Protein 6MJ8 (pdb70)

Organism: Candida glabrata (strain ATCC 2001 / BCRC 20586 / JCM 3761 / NBRC 0622 / NRRL Y-65 / CBS 138) (NCBI:txid284593)

Structure (mmCIF, N/CA/C/O backbone):
data_6MJ8
#
_entry.id   6MJ8
#
_cell.length_a   50.124
_cell.length_b   58.639
_cell.length_c   109.831
_cell.angle_alpha   90.00
_cell.angle_beta   90.00
_cell.angle_gamma   90.00
#
_symmetry.space_group_name_H-M   'P 21 21 21'
#
loop_
_entity.id
_entity.type
_entity.pdbx_description
1 polymer 'Monopolin complex subunit CSM1'
2 polymer Mam1
#
loop_
_atom_site.group_PDB
_atom_site.id
_atom_site.type_symbol
_atom_site.label_atom_id
_atom_site.label_alt_id
_atom_site.label_comp_id
_atom_site.label_asym_id
_atom_site.label_entity_id
_atom_site.label_seq_id
_atom_site.pdbx_PDB_ins_code
_atom_site.Cartn_x
_atom_site.Cartn_y
_atom_site.Cartn_z
_atom_site.occupancy
_atom_site.B_iso_or_equiv
_atom_site.auth_seq_id
_atom_site.auth_comp_id
_atom_site.auth_asym_id
_atom_site.auth_atom_id
_atom_site.pdbx_PDB_model_num
ATOM 1 N N . THR A 1 2 ? 7.559 21.152 1.476 1.00 56.93 70 THR A N 1
ATOM 2 C CA . THR A 1 2 ? 6.369 20.384 1.841 1.00 57.76 70 THR A CA 1
ATOM 3 C C . THR A 1 2 ? 6.751 18.955 2.188 1.00 56.48 70 THR A C 1
ATOM 4 O O . THR A 1 2 ? 6.368 18.413 3.231 1.00 56.33 70 THR A O 1
ATOM 8 N N . ILE A 1 3 ? 7.518 18.359 1.277 1.00 56.31 71 ILE A N 1
ATOM 9 C CA . ILE A 1 3 ? 8.029 17.008 1.466 1.00 54.67 71 ILE A CA 1
ATOM 10 C C . ILE A 1 3 ? 8.962 16.956 2.658 1.00 54.14 71 ILE A C 1
ATOM 11 O O . ILE A 1 3 ? 8.977 15.982 3.421 1.00 52.32 71 ILE A O 1
ATOM 16 N N . GLU A 1 4 ? 9.779 17.992 2.814 1.00 56.13 72 GLU A N 1
ATOM 17 C CA . GLU A 1 4 ? 10.731 18.041 3.909 1.00 57.55 72 GLU A CA 1
ATOM 18 C C . GLU A 1 4 ? 10.027 18.180 5.251 1.00 56.71 72 GLU A C 1
ATOM 19 O O . GLU A 1 4 ? 10.457 17.571 6.235 1.00 57.70 72 GLU A O 1
ATOM 25 N N . ILE A 1 5 ? 8.930 18.940 5.306 1.00 55.45 73 ILE A N 1
ATOM 26 C CA . ILE A 1 5 ? 8.217 19.121 6.568 1.00 51.76 73 ILE A CA 1
ATOM 27 C C . ILE A 1 5 ? 7.648 17.795 7.053 1.00 48.23 73 ILE A C 1
ATOM 28 O O . ILE A 1 5 ? 7.594 17.528 8.262 1.00 47.45 73 ILE A O 1
ATOM 33 N N . ILE A 1 6 ? 7.202 16.948 6.121 1.00 46.90 74 ILE A N 1
ATOM 34 C CA . ILE A 1 6 ? 6.752 15.607 6.485 1.00 46.59 74 ILE A CA 1
ATOM 35 C C . ILE A 1 6 ? 7.888 14.827 7.135 1.00 48.92 74 ILE A C 1
ATOM 36 O O . ILE A 1 6 ? 7.745 14.279 8.236 1.00 49.54 74 ILE A O 1
ATOM 41 N N . LYS A 1 7 ? 9.036 14.766 6.455 1.00 49.57 75 LYS A N 1
ATOM 42 C CA . LYS A 1 7 ? 10.189 14.059 7.000 1.00 50.02 75 LYS A CA 1
ATOM 43 C C . LYS A 1 7 ? 10.633 14.667 8.326 1.00 49.34 75 LYS A C 1
ATOM 44 O O . LYS A 1 7 ? 11.023 13.942 9.249 1.00 46.91 75 LYS A O 1
ATOM 50 N N . ASP A 1 8 ? 10.572 15.997 8.440 1.00 51.62 76 ASP A N 1
ATOM 51 C CA . ASP A 1 8 ? 11.009 16.664 9.664 1.00 53.38 76 ASP A CA 1
ATOM 52 C C . ASP A 1 8 ? 10.076 16.343 10.826 1.00 53.21 76 ASP A C 1
ATOM 53 O O . ASP A 1 8 ? 10.530 16.108 11.953 1.00 54.32 76 ASP A O 1
ATOM 58 N N . LEU A 1 9 ? 8.764 16.334 10.573 1.00 51.61 77 LEU A N 1
ATOM 59 C CA . LEU A 1 9 ? 7.811 15.990 11.623 1.00 49.19 77 LEU A CA 1
ATOM 60 C C . LEU A 1 9 ? 8.056 14.580 12.143 1.00 48.58 77 LEU A C 1
ATOM 61 O O . LEU A 1 9 ? 8.161 14.357 13.354 1.00 49.66 77 LEU A O 1
ATOM 66 N N . PHE A 1 10 ? 8.156 13.613 11.231 1.00 47.52 78 PHE A N 1
ATOM 67 C CA . PHE A 1 10 ? 8.320 12.225 11.636 1.00 47.49 78 PHE A CA 1
ATOM 68 C C . PHE A 1 10 ? 9.679 11.947 12.246 1.00 50.72 78 PHE A C 1
ATOM 69 O O . PHE A 1 10 ? 9.842 10.923 12.917 1.00 50.31 78 PHE A O 1
ATOM 77 N N . GLU A 1 11 ? 10.655 12.829 12.034 1.00 55.21 79 GLU A N 1
ATOM 78 C CA . GLU A 1 1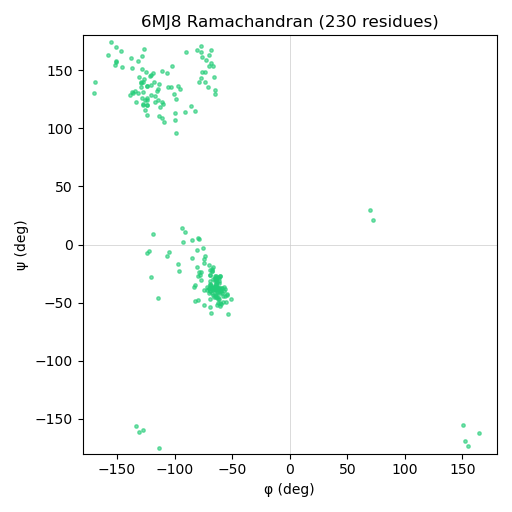1 ? 11.929 12.674 12.724 1.00 58.08 79 GLU A CA 1
ATOM 79 C C . GLU A 1 11 ? 11.749 12.855 14.224 1.00 55.76 79 GLU A C 1
ATOM 80 O O . GLU A 1 11 ? 12.253 12.060 15.026 1.00 54.77 79 GLU A O 1
ATOM 86 N N . HIS A 1 12 ? 11.007 13.888 14.619 1.00 53.95 80 HIS A N 1
ATOM 87 C CA . HIS A 1 12 ? 10.810 14.179 16.031 1.00 52.52 80 HIS A CA 1
ATOM 88 C C . HIS A 1 12 ? 9.705 13.327 16.632 1.00 51.58 80 HIS A C 1
ATOM 89 O O . HIS A 1 12 ? 9.791 12.921 17.796 1.00 54.33 80 HIS A O 1
ATOM 96 N N . LEU A 1 13 ? 8.672 13.037 15.846 1.00 49.87 81 LEU A N 1
ATOM 97 C CA . LEU A 1 13 ? 7.536 12.287 16.357 1.00 50.43 81 LEU A CA 1
ATOM 98 C C . LEU A 1 13 ? 7.915 10.840 16.651 1.00 54.35 81 LEU A C 1
ATOM 99 O O . LEU A 1 13 ? 7.601 10.314 17.726 1.00 56.83 81 LEU A O 1
ATOM 104 N N . CYS A 1 14 ? 8.607 10.187 15.724 1.00 55.99 82 CYS A N 1
ATOM 105 C CA . CYS A 1 14 ? 8.843 8.754 15.818 1.00 59.32 82 CYS A CA 1
ATOM 106 C C . CYS A 1 14 ? 10.317 8.378 15.821 1.00 54.85 82 CYS A C 1
ATOM 107 O O . CYS A 1 14 ? 10.634 7.199 16.012 1.00 54.01 82 CYS A O 1
ATOM 110 N N . GLY A 1 15 ? 11.224 9.332 15.623 1.00 52.36 83 GLY A N 1
ATOM 111 C CA . GLY A 1 15 ? 12.630 8.985 15.561 1.00 50.70 83 GLY A CA 1
ATOM 112 C C . GLY A 1 15 ? 13.007 8.202 14.326 1.00 48.18 83 GLY A C 1
ATOM 113 O O . GLY A 1 15 ? 13.935 7.390 14.370 1.00 47.08 83 GLY A O 1
ATOM 114 N N . VAL A 1 16 ? 12.303 8.424 13.220 1.00 45.72 84 VAL A N 1
ATOM 115 C CA . VAL A 1 16 ? 12.568 7.757 11.952 1.00 40.68 84 VAL A CA 1
ATOM 116 C C . VAL A 1 16 ? 12.703 8.826 10.879 1.00 41.20 84 VAL A C 1
ATOM 117 O O . VAL A 1 16 ? 11.774 9.612 10.658 1.00 40.44 84 VAL A O 1
ATOM 121 N N . ARG A 1 17 ? 13.860 8.864 10.224 1.00 43.25 85 ARG A N 1
ATOM 122 C CA . ARG A 1 17 ? 14.136 9.812 9.153 1.00 44.60 85 ARG A CA 1
ATOM 123 C C . ARG A 1 17 ? 14.365 9.036 7.868 1.00 47.19 85 ARG A C 1
ATOM 124 O O . ARG A 1 17 ? 15.250 8.176 7.807 1.00 46.57 85 ARG A O 1
ATOM 132 N N . VAL A 1 18 ? 13.576 9.335 6.846 1.00 48.33 86 VAL A N 1
ATOM 133 C CA . VAL A 1 18 ? 13.731 8.715 5.537 1.00 48.27 86 VAL A CA 1
ATOM 134 C C . VAL A 1 18 ? 14.496 9.694 4.659 1.00 47.63 86 VAL A C 1
ATOM 135 O O . VAL A 1 18 ? 13.950 10.718 4.233 1.00 46.56 86 VAL A O 1
ATOM 139 N N . HIS A 1 19 ? 15.768 9.380 4.396 1.00 48.55 87 HIS A N 1
ATOM 140 C CA . HIS A 1 19 ? 16.598 10.256 3.577 1.00 47.73 87 HIS A CA 1
ATOM 141 C C . HIS A 1 19 ? 16.130 10.255 2.133 1.00 49.66 87 HIS A C 1
ATOM 142 O O . HIS A 1 19 ? 15.883 11.314 1.548 1.00 50.15 87 HIS A O 1
ATOM 149 N N . ARG A 1 20 ? 16.016 9.071 1.539 1.00 52.51 88 ARG A N 1
ATOM 150 C CA . ARG A 1 20 ? 15.646 8.942 0.140 1.00 56.56 88 ARG A CA 1
ATOM 151 C C . ARG A 1 20 ? 14.658 7.795 -0.013 1.00 55.88 88 ARG A C 1
ATOM 152 O O . ARG A 1 20 ? 14.541 6.921 0.853 1.00 54.50 88 ARG A O 1
ATOM 160 N N . THR A 1 21 ? 13.934 7.819 -1.127 1.00 56.50 89 THR A N 1
ATOM 161 C CA . THR A 1 21 ? 13.173 6.672 -1.593 1.00 55.91 89 THR A CA 1
ATOM 162 C C . THR A 1 21 ? 13.505 6.452 -3.057 1.00 55.27 89 THR A C 1
ATOM 163 O O . THR A 1 21 ? 13.722 7.412 -3.803 1.00 56.43 89 THR A O 1
ATOM 167 N N . TYR A 1 22 ? 13.563 5.187 -3.462 1.00 53.59 90 TYR A N 1
ATOM 168 C CA . TYR A 1 22 ? 13.855 4.863 -4.847 1.00 52.37 90 TYR A CA 1
ATOM 169 C C . TYR A 1 22 ? 13.196 3.537 -5.190 1.00 53.00 90 TYR A C 1
ATOM 170 O O . TYR A 1 22 ? 12.957 2.690 -4.325 1.00 53.76 90 TYR A O 1
ATOM 179 N N . GLU A 1 23 ? 12.911 3.368 -6.473 1.00 53.17 91 GLU A N 1
ATOM 180 C CA . GLU A 1 23 ? 12.187 2.211 -6.972 1.00 53.62 91 GLU A CA 1
ATOM 181 C C . GLU A 1 23 ? 13.027 1.530 -8.042 1.00 53.57 91 GLU A C 1
ATOM 182 O O . GLU A 1 23 ? 13.465 2.182 -8.995 1.00 54.56 91 GLU A O 1
ATOM 188 N N . ASP A 1 24 ? 13.264 0.232 -7.883 1.00 52.84 92 ASP A N 1
ATOM 189 C CA . ASP A 1 24 ? 14.064 -0.513 -8.849 1.00 54.06 92 ASP A CA 1
ATOM 190 C C . ASP A 1 24 ? 13.326 -1.794 -9.240 1.00 56.00 92 ASP A C 1
ATOM 191 O O . ASP A 1 24 ? 12.111 -1.941 -9.045 1.00 55.76 92 ASP A O 1
ATOM 196 N N . ASP A 1 25 ? 14.072 -2.752 -9.800 1.00 57.96 93 ASP A N 1
ATOM 197 C CA . ASP A 1 25 ? 13.456 -4.001 -10.238 1.00 62.03 93 ASP A CA 1
ATOM 198 C C . ASP A 1 25 ? 12.992 -4.837 -9.051 1.00 63.22 93 ASP A C 1
ATOM 199 O O . ASP A 1 25 ? 11.913 -5.441 -9.092 1.00 64.37 93 ASP A O 1
ATOM 204 N N . THR A 1 26 ? 13.787 -4.873 -7.980 1.00 63.44 94 THR A N 1
ATOM 205 C CA . THR A 1 26 ? 13.404 -5.632 -6.794 1.00 61.98 94 THR A CA 1
ATOM 206 C C . THR A 1 26 ? 12.131 -5.079 -6.163 1.00 61.60 94 THR A C 1
ATOM 207 O O . THR A 1 26 ? 11.342 -5.839 -5.587 1.00 61.99 94 THR A O 1
ATOM 211 N N . GLY A 1 27 ? 11.917 -3.780 -6.255 1.00 59.42 95 GLY A N 1
ATOM 212 C CA . GLY A 1 27 ? 10.748 -3.156 -5.667 1.00 56.30 95 GLY A CA 1
ATOM 213 C C . GLY A 1 27 ? 11.046 -1.718 -5.272 1.00 52.31 95 GLY A C 1
ATOM 214 O O . GLY A 1 27 ? 11.927 -1.076 -5.840 1.00 51.93 95 GLY A O 1
ATOM 215 N N . LEU A 1 28 ? 10.283 -1.234 -4.299 1.00 50.00 96 LEU A N 1
ATOM 216 C CA . LEU A 1 28 ? 10.376 0.144 -3.840 1.00 49.12 96 LEU A CA 1
ATOM 217 C C . LEU A 1 28 ? 11.132 0.193 -2.522 1.00 50.18 96 LEU A C 1
ATOM 218 O O . LEU A 1 28 ? 10.852 -0.597 -1.615 1.00 51.61 96 LEU A O 1
ATOM 223 N N . TRP A 1 29 ? 12.059 1.144 -2.404 1.00 48.68 97 TRP A N 1
ATOM 224 C CA . TRP A 1 29 ? 13.022 1.141 -1.316 1.00 46.04 97 TRP A CA 1
ATOM 225 C C . TRP A 1 29 ? 13.059 2.481 -0.599 1.00 44.36 97 TRP A C 1
ATOM 226 O O . TRP A 1 29 ? 12.814 3.535 -1.192 1.00 43.23 97 TRP A O 1
ATOM 237 N N . PHE A 1 30 ? 13.396 2.418 0.686 1.00 45.32 98 PHE A N 1
ATOM 238 C CA . PHE A 1 30 ? 13.596 3.588 1.525 1.00 47.83 98 PHE A CA 1
ATOM 239 C C . PHE A 1 30 ? 14.953 3.489 2.203 1.00 51.50 98 PHE A C 1
ATOM 240 O O . PHE A 1 30 ? 15.357 2.408 2.643 1.00 53.72 98 PHE A O 1
ATOM 248 N N . ASP A 1 31 ? 15.652 4.617 2.287 1.00 52.08 99 ASP A N 1
ATOM 249 C CA . ASP A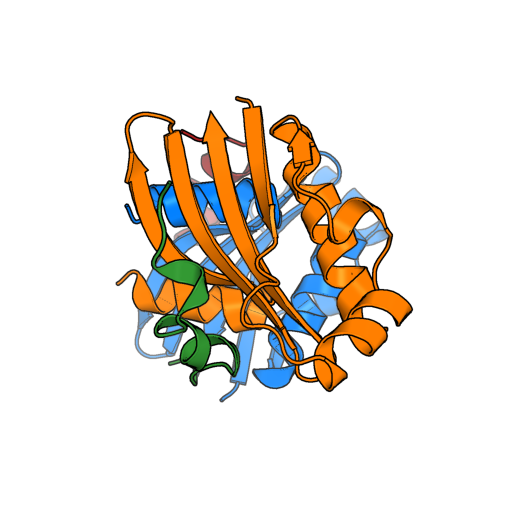 1 31 ? 16.886 4.718 3.056 1.00 53.31 99 ASP A CA 1
ATOM 250 C C . ASP A 1 31 ? 16.559 5.372 4.392 1.00 54.10 99 ASP A C 1
ATOM 251 O O . ASP A 1 31 ? 16.184 6.549 4.436 1.00 55.28 99 ASP A O 1
ATOM 256 N N . THR A 1 32 ? 16.696 4.611 5.474 1.00 54.49 100 THR A N 1
ATOM 257 C CA . THR A 1 32 ? 16.235 5.041 6.783 1.00 55.99 100 THR A CA 1
ATOM 258 C C . THR A 1 32 ? 17.355 4.942 7.809 1.00 58.48 100 THR A C 1
ATOM 259 O O . THR A 1 32 ? 18.177 4.020 7.767 1.00 59.40 100 THR A O 1
ATOM 263 N N . SER A 1 33 ? 17.384 5.918 8.716 1.00 58.94 101 SER A N 1
ATOM 264 C CA . SER A 1 33 ? 18.137 5.856 9.960 1.00 58.23 101 SER A CA 1
ATOM 265 C C . SER A 1 33 ? 17.169 6.086 11.109 1.00 57.05 101 SER A C 1
ATOM 266 O O . SER A 1 33 ? 16.323 6.984 11.039 1.00 54.49 101 SER A O 1
ATOM 269 N N . GLN A 1 34 ? 17.289 5.291 12.169 1.00 57.17 102 GLN A N 1
ATOM 270 C CA . GLN A 1 34 ? 16.378 5.408 13.298 1.00 56.29 102 GLN A CA 1
ATOM 271 C C . GLN A 1 34 ? 17.158 5.373 14.600 1.00 55.48 102 GLN A C 1
ATOM 272 O O . GLN A 1 34 ? 18.009 4.498 14.789 1.00 55.63 102 GLN A O 1
ATOM 278 N N . GLY A 1 35 ? 16.867 6.313 15.490 1.00 54.07 103 GLY A N 1
ATOM 279 C CA . GLY A 1 35 ? 17.442 6.278 16.817 1.00 53.63 103 GLY A CA 1
ATOM 280 C C . GLY A 1 35 ? 17.503 7.651 17.458 1.00 54.38 103 GLY A C 1
ATOM 281 O O . GLY A 1 35 ? 16.977 8.635 16.936 1.00 52.56 103 GLY A O 1
ATOM 282 N N . SER A 1 36 ? 18.145 7.676 18.620 1.00 57.38 104 SER A N 1
ATOM 283 C CA . SER A 1 36 ? 18.358 8.890 19.399 1.00 59.86 104 SER A CA 1
ATOM 284 C C . SER A 1 36 ? 19.821 8.881 19.824 1.00 62.55 104 SER A C 1
ATOM 285 O O . SER A 1 36 ? 20.666 8.244 19.186 1.00 62.67 104 SER A O 1
ATOM 288 N N . LYS A 1 37 ? 20.140 9.583 20.914 1.00 65.16 105 LYS A N 1
ATOM 289 C CA . LYS A 1 37 ? 21.505 9.543 21.430 1.00 67.37 105 LYS A CA 1
ATOM 290 C C . LYS A 1 37 ? 21.922 8.124 21.795 1.00 67.62 105 LYS A C 1
ATOM 291 O O . LYS A 1 37 ? 23.078 7.743 21.581 1.00 69.51 105 LYS A O 1
ATOM 297 N N . ASN A 1 38 ? 20.994 7.331 22.341 1.00 66.38 106 ASN A N 1
ATOM 298 C CA . ASN A 1 38 ? 21.346 6.024 22.894 1.00 66.55 106 ASN A CA 1
ATOM 299 C C . ASN A 1 38 ? 21.812 5.058 21.816 1.00 63.91 106 ASN A C 1
ATOM 300 O O . ASN A 1 38 ? 22.725 4.255 22.044 1.00 64.68 106 ASN A O 1
ATOM 305 N N . GLY A 1 39 ? 21.181 5.100 20.653 1.00 61.30 107 GLY A N 1
ATOM 306 C CA . GLY A 1 39 ? 21.495 4.164 19.598 1.00 58.34 107 GLY A CA 1
ATOM 307 C C . GLY A 1 39 ? 20.847 4.590 18.305 1.00 54.42 107 GLY A C 1
ATOM 308 O O . GLY A 1 39 ? 19.714 5.073 18.306 1.00 54.02 107 GLY A O 1
ATOM 309 N N . ILE A 1 40 ? 21.573 4.439 17.205 1.00 51.97 108 ILE A N 1
ATOM 310 C CA . ILE A 1 40 ? 21.089 4.750 15.868 1.00 48.87 108 ILE A CA 1
ATOM 311 C C . ILE A 1 40 ? 21.191 3.477 15.039 1.00 51.15 108 ILE A C 1
ATOM 312 O O . ILE A 1 40 ? 22.116 2.682 15.230 1.00 52.25 108 ILE A O 1
ATOM 317 N N . MET A 1 41 ? 20.238 3.267 14.135 1.00 52.90 109 MET A N 1
ATOM 318 C CA . MET A 1 41 ? 20.262 2.099 13.263 1.00 55.13 109 MET A CA 1
ATOM 319 C C . MET A 1 41 ? 19.989 2.534 11.831 1.00 57.68 109 MET A C 1
ATOM 320 O O . MET A 1 41 ? 18.951 3.143 11.552 1.00 61.24 109 MET A O 1
ATOM 325 N N . ASP A 1 42 ? 20.920 2.219 10.930 1.00 56.00 110 ASP A N 1
ATOM 326 C CA . ASP A 1 42 ? 20.803 2.530 9.511 1.00 53.07 110 ASP A CA 1
ATOM 327 C C . ASP A 1 42 ? 20.328 1.288 8.772 1.00 50.99 110 ASP A C 1
ATOM 328 O O . ASP A 1 42 ? 20.962 0.229 8.869 1.00 51.62 110 ASP A O 1
ATOM 333 N N . TYR A 1 43 ? 19.235 1.416 8.017 1.00 48.06 111 TYR A N 1
ATOM 334 C CA . TYR A 1 43 ? 18.738 0.269 7.272 1.00 46.44 111 TYR A CA 1
ATOM 335 C C . TYR A 1 43 ? 18.007 0.714 6.010 1.00 44.59 111 TYR A C 1
ATOM 336 O O . TYR A 1 43 ? 17.753 1.901 5.789 1.00 44.45 111 TYR A O 1
ATOM 345 N N . LYS A 1 44 ? 17.699 -0.277 5.171 1.00 43.59 112 LYS A N 1
ATOM 346 C CA . LYS A 1 44 ? 16.913 -0.116 3.956 1.00 42.73 112 LYS A CA 1
ATOM 347 C C . LYS A 1 44 ? 15.609 -0.882 4.118 1.00 43.56 112 LYS A C 1
ATOM 348 O O . LYS A 1 44 ? 15.617 -2.033 4.568 1.00 44.80 112 LYS A O 1
ATOM 354 N N . LEU A 1 45 ? 14.497 -0.242 3.757 1.00 42.69 113 LEU A N 1
ATOM 355 C CA . LEU A 1 45 ? 13.171 -0.846 3.795 1.00 40.19 113 LEU A CA 1
ATOM 356 C C . LEU A 1 45 ? 12.707 -1.057 2.368 1.00 39.89 113 LEU A C 1
ATOM 357 O O . LEU A 1 45 ? 12.605 -0.089 1.604 1.00 38.90 113 LEU A O 1
ATOM 362 N N . GLY A 1 46 ? 12.419 -2.303 2.015 1.00 43.73 114 GLY A N 1
ATOM 36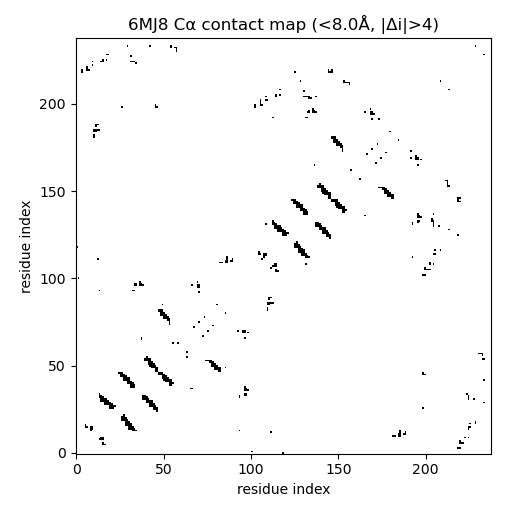3 C CA . GLY A 1 46 ? 12.013 -2.654 0.661 1.00 47.25 114 GLY A CA 1
ATOM 364 C C . GLY A 1 46 ? 10.736 -3.474 0.648 1.00 50.66 114 GLY A C 1
ATOM 365 O O . GLY A 1 46 ? 10.561 -4.381 1.465 1.00 50.89 114 GLY A O 1
ATOM 366 N N . PHE A 1 47 ? 9.853 -3.165 -0.298 1.00 53.79 115 PHE A N 1
ATOM 367 C CA . PHE A 1 47 ? 8.570 -3.843 -0.439 1.00 55.94 115 PHE A CA 1
ATOM 368 C C . PHE A 1 47 ? 8.484 -4.490 -1.814 1.00 56.85 115 PHE A C 1
ATOM 369 O O . PHE A 1 47 ? 8.852 -3.875 -2.820 1.00 56.55 115 PHE A O 1
ATOM 377 N N . VAL A 1 48 ? 7.977 -5.720 -1.854 1.00 58.04 116 VAL A N 1
ATOM 378 C CA . VAL A 1 48 ? 7.806 -6.447 -3.113 1.00 59.73 116 VAL A CA 1
ATOM 379 C C . VAL A 1 48 ? 6.319 -6.657 -3.387 1.00 61.35 116 VAL A C 1
ATOM 380 O O . VAL A 1 48 ? 5.895 -6.857 -4.531 1.00 63.27 116 VAL A O 1
ATOM 384 N N . THR A 1 60 ? 1.660 -8.577 0.176 1.00 73.55 128 THR A N 1
ATOM 385 C CA . THR A 1 60 ? 2.996 -8.022 -0.008 1.00 70.62 128 THR A CA 1
ATOM 386 C C . THR A 1 60 ? 3.943 -8.460 1.104 1.00 69.78 128 THR A C 1
ATOM 387 O O . THR A 1 60 ? 3.510 -8.969 2.136 1.00 68.90 128 THR A O 1
ATOM 391 N N . GLU A 1 61 ? 5.238 -8.238 0.890 1.00 68.89 129 GLU A N 1
ATOM 392 C CA . GLU A 1 61 ? 6.262 -8.587 1.862 1.00 68.52 129 GLU A CA 1
ATOM 393 C C . GLU A 1 61 ? 7.265 -7.446 1.942 1.00 63.87 129 GLU A C 1
ATOM 394 O O . GLU A 1 61 ? 7.459 -6.706 0.974 1.00 63.98 129 GLU A O 1
ATOM 400 N N . VAL A 1 62 ? 7.895 -7.303 3.107 1.00 58.52 130 VAL A N 1
ATOM 401 C CA . VAL A 1 62 ? 8.808 -6.201 3.383 1.00 53.56 130 VAL A CA 1
ATOM 402 C C . VAL A 1 62 ? 10.193 -6.766 3.657 1.00 53.52 130 VAL A C 1
ATOM 403 O O . VAL A 1 62 ? 10.331 -7.789 4.336 1.00 53.65 130 VAL A O 1
ATOM 407 N N . ILE A 1 63 ? 11.220 -6.094 3.137 1.00 53.82 131 ILE A N 1
ATOM 408 C CA . ILE A 1 63 ? 12.607 -6.523 3.293 1.00 55.19 131 ILE A CA 1
ATOM 409 C C . ILE A 1 63 ? 13.344 -5.501 4.147 1.00 53.23 131 ILE A C 1
ATOM 410 O O . ILE A 1 63 ? 13.185 -4.288 3.961 1.00 53.89 131 ILE A O 1
ATOM 415 N N . TYR A 1 64 ? 14.169 -5.995 5.069 1.00 50.35 132 TYR A N 1
ATOM 416 C CA . TYR A 1 64 ? 14.895 -5.167 6.025 1.00 46.19 132 TYR A CA 1
ATOM 417 C C . TYR A 1 64 ? 16.378 -5.471 5.887 1.00 47.15 132 TYR A C 1
ATOM 418 O O . TYR A 1 64 ? 16.821 -6.569 6.236 1.00 48.35 132 TYR A O 1
ATOM 427 N N . VAL A 1 65 ? 17.139 -4.509 5.382 1.00 46.67 133 VAL A N 1
ATOM 428 C CA . VAL A 1 65 ? 18.576 -4.661 5.166 1.00 47.76 133 VAL A CA 1
ATOM 429 C C . VAL A 1 65 ? 19.303 -3.732 6.132 1.00 46.61 133 VAL A C 1
ATOM 430 O O . VAL A 1 65 ? 19.109 -2.514 6.065 1.00 45.78 133 VAL A O 1
ATOM 434 N N . PRO A 1 66 ? 20.137 -4.253 7.045 1.00 47.56 134 PRO A N 1
ATOM 435 C CA . PRO A 1 66 ? 20.845 -3.379 7.990 1.00 47.04 134 PRO A CA 1
ATOM 436 C C . PRO A 1 66 ? 22.240 -3.012 7.511 1.00 47.94 134 PRO A C 1
ATOM 437 O O . PRO A 1 66 ? 23.013 -3.873 7.076 1.00 50.88 134 PRO A O 1
ATOM 441 N N . LEU A 1 67 ? 22.588 -1.739 7.609 1.00 45.77 135 LEU A N 1
ATOM 442 C CA . LEU A 1 67 ? 23.875 -1.252 7.124 1.00 46.36 135 LEU A CA 1
ATOM 443 C C . LEU A 1 67 ? 24.835 -1.134 8.298 1.00 47.41 135 LEU A C 1
ATOM 444 O O . LEU A 1 67 ? 24.855 -0.121 9.004 1.00 46.98 135 LEU A O 1
ATOM 449 N N . LEU A 1 68 ? 25.645 -2.175 8.483 1.00 48.75 136 LEU A N 1
ATOM 450 C CA . LEU A 1 68 ? 26.573 -2.280 9.594 1.00 51.02 136 LEU A CA 1
ATOM 451 C C . LEU A 1 68 ? 28.017 -2.027 9.194 1.00 54.21 136 LEU A C 1
ATOM 452 O O . LEU A 1 68 ? 28.889 -1.980 10.072 1.00 55.71 136 LEU A O 1
ATOM 457 N N . LYS A 1 69 ? 28.298 -1.866 7.901 1.00 54.70 137 LYS A N 1
ATOM 458 C CA . LYS A 1 69 ? 29.688 -1.763 7.476 1.00 56.62 137 LYS A CA 1
ATOM 459 C C . LYS A 1 69 ? 30.286 -0.408 7.829 1.00 56.32 137 LYS A C 1
ATOM 460 O O . LYS A 1 69 ? 31.456 -0.325 8.223 1.00 57.97 137 LYS A O 1
ATOM 466 N N . GLN 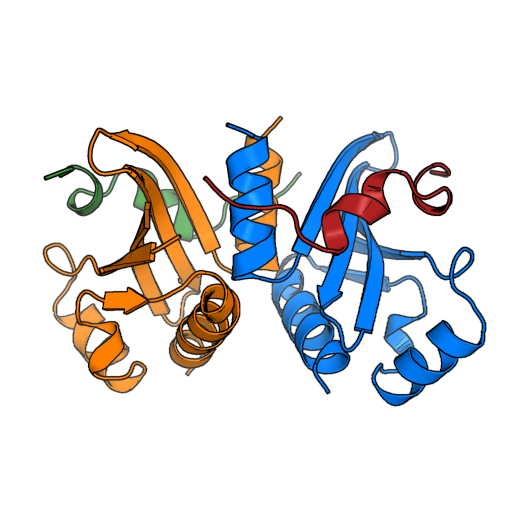A 1 70 ? 29.508 0.665 7.682 1.00 54.91 138 GLN A N 1
ATOM 467 C CA . GLN A 1 70 ? 30.010 1.984 8.048 1.00 54.86 138 GLN A CA 1
ATOM 468 C C . GLN A 1 70 ? 30.224 2.100 9.550 1.00 54.40 138 GLN A C 1
ATOM 469 O O . GLN A 1 70 ? 31.039 2.914 9.998 1.00 54.71 138 GLN A O 1
ATOM 471 N N . ARG A 1 71 ? 29.533 1.277 10.333 1.00 52.44 139 ARG A N 1
ATOM 472 C CA . ARG A 1 71 ? 29.579 1.392 11.781 1.00 51.86 139 ARG A CA 1
ATOM 473 C C . ARG A 1 71 ? 30.908 0.900 12.332 1.00 52.50 139 ARG A C 1
ATOM 474 O O . ARG A 1 71 ? 31.536 -0.011 11.786 1.00 52.10 139 ARG A O 1
ATOM 482 N N . THR A 1 72 ? 31.324 1.508 13.439 1.00 54.18 140 THR A N 1
ATOM 483 C CA . THR A 1 72 ? 32.547 1.113 14.111 1.00 56.74 140 THR A CA 1
ATOM 484 C C . THR A 1 72 ? 32.289 -0.122 14.967 1.00 58.21 140 THR A C 1
ATOM 485 O O . THR A 1 72 ? 31.143 -0.526 15.195 1.00 58.11 140 THR A O 1
ATOM 489 N N . ALA A 1 73 ? 33.376 -0.738 15.434 1.00 60.18 141 ALA A N 1
ATOM 490 C CA . ALA A 1 73 ? 33.233 -1.879 16.332 1.00 61.77 141 ALA A CA 1
ATOM 491 C C . ALA A 1 73 ? 32.599 -1.459 17.654 1.00 63.34 141 ALA A C 1
ATOM 492 O O . ALA A 1 73 ? 31.705 -2.142 18.172 1.00 61.53 141 ALA A O 1
ATOM 494 N N . GLU A 1 74 ? 33.044 -0.326 18.207 1.00 65.45 142 GLU A N 1
ATOM 495 C CA . GLU A 1 74 ? 32.457 0.183 19.442 1.00 65.74 142 GLU A CA 1
ATOM 496 C C . GLU A 1 74 ? 30.966 0.457 19.272 1.00 63.44 142 GLU A C 1
ATOM 497 O O . GLU A 1 74 ? 30.168 0.175 20.175 1.00 64.17 142 GLU A O 1
ATOM 503 N N . GLU A 1 75 ? 30.571 1.000 18.118 1.00 61.74 143 GLU A N 1
ATOM 504 C CA . GLU A 1 75 ? 29.155 1.241 17.858 1.00 60.73 143 GLU A CA 1
ATOM 505 C C . GLU A 1 75 ? 28.377 -0.069 17.814 1.00 58.59 143 GLU A C 1
ATOM 506 O O . GLU A 1 75 ? 27.287 -0.175 18.387 1.00 57.84 143 GLU A O 1
ATOM 512 N N . LEU A 1 76 ? 28.929 -1.084 17.140 1.00 57.91 144 LEU A N 1
ATOM 513 C CA . LEU A 1 76 ? 28.247 -2.371 17.028 1.00 57.05 144 LEU A CA 1
ATOM 514 C C . LEU A 1 76 ? 28.045 -3.017 18.393 1.00 60.13 144 LEU A C 1
ATOM 515 O O . LEU A 1 76 ? 26.996 -3.620 18.658 1.00 59.64 144 LEU A O 1
ATOM 520 N N . GLN A 1 77 ? 29.046 -2.907 19.268 1.00 64.17 145 GLN A N 1
ATOM 521 C CA . GLN A 1 77 ? 28.992 -3.561 20.571 1.00 67.15 145 GLN A CA 1
ATOM 522 C C . GLN A 1 77 ? 27.800 -3.077 21.388 1.00 68.11 145 GLN A C 1
ATOM 523 O O . GLN A 1 77 ? 27.023 -3.886 21.910 1.00 69.29 145 GLN A O 1
ATOM 529 N N . GLU A 1 78 ? 27.646 -1.755 21.516 1.00 67.55 146 GLU A N 1
ATOM 530 C CA . GLU A 1 78 ? 26.516 -1.203 22.261 1.00 66.55 146 GLU A CA 1
ATOM 531 C C . GLU A 1 78 ? 25.189 -1.650 21.664 1.00 65.17 146 GLU A C 1
ATOM 532 O O . GLU A 1 78 ? 24.255 -1.997 22.396 1.00 66.13 146 GLU A O 1
ATOM 538 N N . LEU A 1 79 ? 25.088 -1.648 20.334 1.00 63.74 147 LEU A N 1
ATOM 539 C CA . LEU A 1 79 ? 23.870 -2.103 19.671 1.00 63.39 147 LEU A CA 1
ATOM 540 C C . LEU A 1 79 ? 23.586 -3.573 19.949 1.00 64.56 147 LEU A C 1
ATOM 541 O O . LEU A 1 79 ? 22.420 -3.956 20.0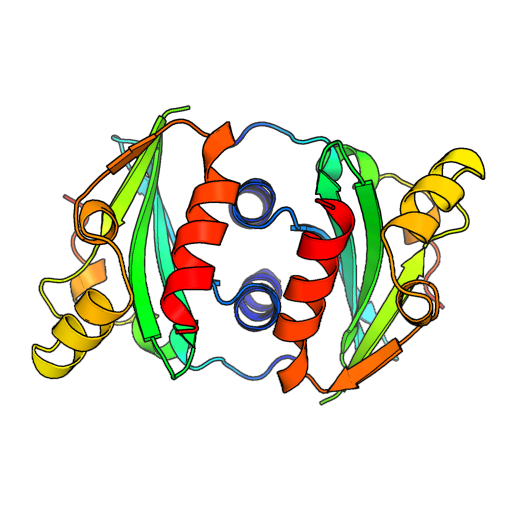95 1.00 65.40 147 LEU A O 1
ATOM 546 N N . GLN A 1 80 ? 24.627 -4.409 20.031 1.00 65.79 148 GLN A N 1
ATOM 547 C CA . GLN A 1 80 ? 24.408 -5.842 20.211 1.00 67.21 148 GLN A CA 1
ATOM 548 C C . GLN A 1 80 ? 23.864 -6.166 21.597 1.00 67.67 148 GLN A C 1
ATOM 549 O O . GLN A 1 80 ? 23.111 -7.134 21.754 1.00 68.53 148 GLN A O 1
ATOM 555 N N . LYS A 1 81 ? 24.230 -5.381 22.612 1.00 66.65 149 LYS A N 1
ATOM 556 C CA . LYS A 1 81 ? 23.640 -5.579 23.932 1.00 65.48 149 LYS A CA 1
ATOM 557 C C . LYS A 1 81 ? 22.154 -5.246 23.916 1.00 64.90 149 LYS A C 1
ATOM 558 O O . LYS A 1 81 ? 21.331 -5.987 24.467 1.00 65.98 149 LYS A O 1
ATOM 564 N N . LYS A 1 82 ? 21.794 -4.137 23.271 1.00 63.19 150 LYS A N 1
ATOM 565 C CA . LYS A 1 82 ? 20.414 -3.677 23.219 1.00 62.11 150 LYS A CA 1
ATOM 566 C C . LYS A 1 82 ? 19.570 -4.419 22.192 1.00 60.79 150 LYS A C 1
ATOM 567 O O . LYS A 1 82 ? 18.350 -4.511 22.364 1.00 61.69 150 LYS A O 1
ATOM 573 N N . LEU A 1 83 ? 20.179 -4.938 21.134 1.00 58.35 151 LEU A N 1
ATOM 574 C CA . LEU A 1 83 ? 19.352 -5.465 20.067 1.00 56.08 151 LEU A CA 1
ATOM 575 C C . LEU A 1 83 ? 19.367 -6.988 20.058 1.00 56.29 151 LEU A C 1
ATOM 576 O O . LEU A 1 83 ? 20.367 -7.620 20.423 1.00 58.57 151 LEU A O 1
ATOM 581 N N . PRO A 1 84 ? 18.261 -7.598 19.650 1.00 54.45 152 PRO A N 1
ATOM 582 C CA . PRO A 1 84 ? 18.222 -9.055 19.504 1.00 55.75 152 PRO A CA 1
ATOM 583 C C . PRO A 1 84 ? 19.106 -9.502 18.351 1.00 57.01 152 PRO A C 1
ATOM 584 O O . PRO A 1 84 ? 19.551 -8.707 17.522 1.00 55.48 152 PRO A O 1
ATOM 588 N N . ASP A 1 85 ? 19.354 -10.812 18.304 1.00 60.05 153 ASP A N 1
ATOM 589 C CA . ASP A 1 85 ? 20.253 -11.354 17.290 1.00 62.79 153 ASP A CA 1
ATOM 590 C C . ASP A 1 85 ? 19.667 -11.220 15.885 1.00 62.30 153 ASP A C 1
ATOM 591 O O . ASP A 1 85 ? 20.397 -10.940 14.925 1.00 62.64 153 ASP A O 1
ATOM 596 N N . TYR A 1 86 ? 18.348 -11.401 15.743 1.00 61.60 154 TYR A N 1
ATOM 597 C CA . TYR A 1 86 ? 17.749 -11.380 14.410 1.00 59.36 154 TYR A CA 1
ATOM 598 C C . TYR A 1 86 ? 17.865 -10.008 13.758 1.00 57.12 154 TYR A C 1
ATOM 599 O O . TYR A 1 86 ? 17.923 -9.914 12.526 1.00 56.98 154 TYR A O 1
ATOM 608 N N . LEU A 1 87 ? 17.934 -8.942 14.560 1.00 56.26 155 LEU A N 1
ATOM 609 C CA . LEU A 1 87 ? 17.904 -7.583 14.023 1.00 55.57 155 LEU A CA 1
ATOM 610 C C . LEU A 1 87 ? 19.152 -7.235 13.217 1.00 56.32 155 LEU A C 1
ATOM 611 O O . LEU A 1 87 ? 19.103 -6.320 12.388 1.00 56.77 155 LEU A O 1
ATOM 616 N N . PHE A 1 88 ? 20.262 -7.941 13.429 1.00 56.08 156 PHE A N 1
ATOM 617 C CA . PHE A 1 88 ? 21.486 -7.655 12.692 1.00 55.65 156 PHE A CA 1
ATOM 618 C C . PHE A 1 88 ? 21.543 -8.353 11.342 1.00 55.11 156 PHE A C 1
ATOM 619 O O . PHE A 1 88 ? 22.402 -8.012 10.522 1.00 54.07 156 PHE A O 1
ATOM 627 N N . GLU A 1 89 ? 20.646 -9.301 11.087 1.00 56.61 157 GLU A N 1
ATOM 628 C CA . GLU A 1 89 ? 20.565 -9.995 9.810 1.00 56.73 157 GLU A CA 1
ATOM 629 C C . GLU A 1 89 ? 19.416 -9.446 8.969 1.00 55.09 157 GLU A C 1
ATOM 630 O O . GLU A 1 89 ? 18.423 -8.938 9.497 1.00 54.59 157 GLU A O 1
ATOM 636 N N . THR A 1 90 ? 19.554 -9.574 7.650 1.00 54.35 158 THR A N 1
ATOM 637 C CA . THR A 1 90 ? 18.513 -9.125 6.733 1.00 54.06 158 THR A CA 1
ATOM 638 C C . THR A 1 90 ? 17.254 -9.961 6.926 1.00 54.99 158 THR A C 1
ATOM 639 O O . THR A 1 90 ? 17.316 -11.194 6.924 1.00 57.12 158 THR A O 1
ATOM 643 N N . LEU A 1 91 ? 16.109 -9.291 7.098 1.00 53.15 159 LEU A N 1
ATOM 644 C CA . LEU A 1 91 ? 14.863 -9.955 7.461 1.00 53.08 159 LEU A CA 1
ATOM 645 C C . LEU A 1 91 ? 13.787 -9.721 6.411 1.00 55.58 159 LEU A C 1
ATOM 646 O O . LEU A 1 91 ? 13.715 -8.654 5.794 1.00 56.03 159 LEU A O 1
ATOM 651 N N . SER A 1 92 ? 12.942 -10.733 6.226 1.00 57.57 160 SER A N 1
ATOM 652 C CA . SER A 1 92 ? 11.765 -10.649 5.371 1.00 60.56 160 SER A CA 1
ATOM 653 C C . SER A 1 92 ? 10.534 -10.920 6.220 1.00 59.55 160 SER A C 1
ATOM 654 O O . SER A 1 92 ? 10.483 -11.928 6.932 1.00 61.16 160 SER A O 1
ATOM 657 N N . PHE A 1 93 ? 9.549 -10.030 6.147 1.00 56.97 161 PHE A N 1
ATOM 658 C CA . PHE A 1 93 ? 8.342 -10.187 6.946 1.00 54.44 161 PHE A CA 1
ATOM 659 C C . PHE A 1 93 ? 7.172 -9.542 6.219 1.00 57.73 161 PHE A C 1
ATOM 660 O O . PHE A 1 93 ? 7.366 -8.657 5.376 1.00 59.93 161 PHE A O 1
ATOM 668 N N . PRO A 1 94 ? 5.946 -9.964 6.523 1.00 59.19 162 PRO A N 1
ATOM 669 C CA . PRO A 1 94 ? 4.775 -9.380 5.861 1.00 58.81 162 PRO A CA 1
ATOM 670 C C . PRO A 1 94 ? 4.523 -7.943 6.294 1.00 56.75 162 PRO A C 1
ATOM 671 O O . PRO A 1 94 ? 5.022 -7.462 7.314 1.00 56.57 162 PRO A O 1
ATOM 675 N N . LEU A 1 95 ? 3.707 -7.261 5.487 1.00 55.75 163 LEU A N 1
ATOM 676 C CA . LEU A 1 95 ? 3.453 -5.840 5.694 1.00 53.68 163 LEU A CA 1
ATOM 677 C C . LEU A 1 95 ? 2.654 -5.589 6.967 1.00 54.54 163 LEU A C 1
ATOM 678 O O . LEU A 1 95 ? 2.839 -4.558 7.625 1.00 53.67 163 LEU A O 1
ATOM 683 N N . ARG A 1 96 ? 1.734 -6.495 7.310 1.00 57.15 164 ARG A N 1
ATOM 684 C CA . ARG A 1 96 ? 0.928 -6.310 8.514 1.00 58.64 164 ARG A CA 1
ATOM 685 C C . ARG A 1 96 ? 1.811 -6.159 9.746 1.00 58.02 164 ARG A C 1
ATOM 686 O O . ARG A 1 96 ? 1.504 -5.374 10.651 1.00 58.26 164 ARG A O 1
ATOM 694 N N . SER A 1 97 ? 2.929 -6.885 9.787 1.00 57.38 165 SER A N 1
ATOM 695 C CA . SER A 1 97 ? 3.844 -6.834 10.921 1.00 55.10 165 SER A CA 1
ATOM 696 C C . SER A 1 97 ? 4.756 -5.611 10.916 1.00 53.07 165 SER A C 1
ATOM 697 O O . SER A 1 97 ? 5.620 -5.515 11.792 1.00 53.93 165 SER A O 1
ATOM 700 N N . LEU A 1 98 ? 4.589 -4.673 9.976 1.00 50.97 166 LEU A N 1
ATOM 701 C CA . LEU A 1 98 ? 5.577 -3.605 9.834 1.00 48.87 166 LEU A CA 1
ATOM 702 C C . LEU A 1 98 ? 5.618 -2.702 11.063 1.00 48.60 166 LEU A C 1
ATOM 703 O O . LEU A 1 98 ? 6.693 -2.223 11.448 1.00 49.51 166 LEU A O 1
ATOM 708 N N . ASN A 1 99 ? 4.469 -2.452 11.696 1.00 47.95 167 ASN A N 1
ATOM 709 C CA . ASN A 1 99 ? 4.484 -1.625 12.899 1.00 46.79 167 ASN A CA 1
ATOM 710 C C . ASN A 1 99 ? 5.135 -2.355 14.063 1.00 47.63 167 ASN A C 1
ATOM 711 O O . ASN A 1 99 ? 5.828 -1.737 14.881 1.00 46.99 167 ASN A O 1
ATOM 716 N N . GLN A 1 100 ? 4.903 -3.668 14.163 1.00 49.98 168 GLN A N 1
ATOM 717 C CA . GLN A 1 100 ? 5.552 -4.467 15.197 1.00 52.10 168 GLN A CA 1
ATOM 718 C C . GLN A 1 100 ? 7.068 -4.295 15.150 1.00 52.91 168 GLN A C 1
ATOM 719 O O . GLN A 1 100 ? 7.717 -4.131 16.191 1.00 53.46 168 GLN A O 1
ATOM 725 N N . PHE A 1 101 ? 7.643 -4.299 13.942 1.00 52.52 169 PHE A N 1
ATOM 726 C CA . PHE A 1 101 ? 9.083 -4.106 13.780 1.00 48.90 169 PHE A CA 1
ATOM 727 C C . PHE A 1 101 ? 9.515 -2.737 14.288 1.00 45.92 169 PHE A C 1
ATOM 728 O O . PHE A 1 101 ? 10.519 -2.614 15.003 1.00 43.90 169 PHE A O 1
ATOM 736 N N . TYR A 1 102 ? 8.783 -1.689 13.898 1.00 45.23 170 TYR A N 1
ATOM 737 C CA . TYR A 1 102 ? 9.100 -0.357 14.394 1.00 45.23 170 TYR A CA 1
ATOM 738 C C . TYR A 1 102 ? 9.095 -0.326 15.913 1.00 46.68 170 TYR A C 1
ATOM 739 O O . TYR A 1 102 ? 9.984 0.270 16.534 1.00 47.99 170 TYR A O 1
ATOM 748 N N . ILE A 1 103 ? 8.082 -0.947 16.525 1.00 46.27 171 ILE A N 1
ATOM 749 C CA . ILE A 1 103 ? 7.995 -1.012 17.982 1.00 44.29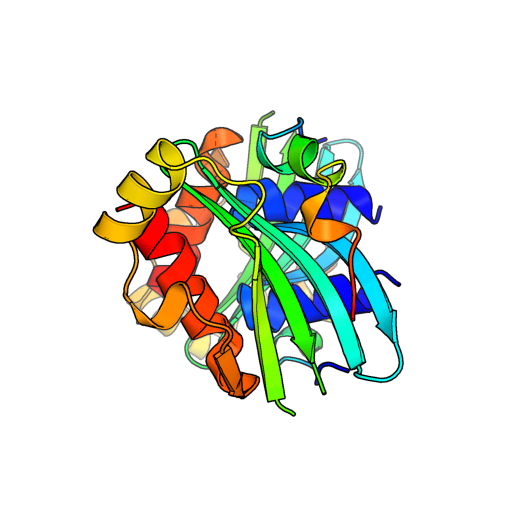 171 ILE A CA 1
ATOM 750 C C . ILE A 1 103 ? 9.284 -1.574 18.565 1.00 43.72 171 ILE A C 1
ATOM 751 O O . ILE A 1 103 ? 9.976 -0.910 19.344 1.00 43.54 171 ILE A O 1
ATOM 756 N N . LYS A 1 104 ? 9.626 -2.806 18.179 1.00 44.77 172 LYS A N 1
ATOM 757 C CA . LYS A 1 104 ? 10.805 -3.472 18.726 1.00 46.51 172 LYS A CA 1
ATOM 758 C C . LYS A 1 104 ? 12.074 -2.670 18.466 1.00 46.41 172 LYS A C 1
ATOM 759 O O . LYS A 1 104 ? 12.962 -2.604 19.323 1.00 46.33 172 LYS A O 1
ATOM 765 N N . MET A 1 105 ? 12.174 -2.043 17.292 1.00 47.66 173 MET A N 1
ATOM 766 C CA . MET A 1 105 ? 13.386 -1.302 16.952 1.00 49.20 173 MET A CA 1
ATOM 767 C C . MET A 1 105 ? 13.542 -0.065 17.830 1.00 50.27 173 MET A C 1
ATOM 768 O O . MET A 1 105 ? 14.551 0.094 18.527 1.00 50.37 173 MET A O 1
ATOM 773 N N . SER A 1 106 ? 12.553 0.833 17.797 1.00 51.20 174 SER A N 1
ATOM 774 C CA . SER A 1 106 ? 12.612 2.033 18.628 1.00 52.64 174 SER A CA 1
ATOM 775 C C . SER A 1 106 ? 12.770 1.682 20.101 1.00 53.59 174 SER A C 1
ATOM 776 O O . SER A 1 106 ? 13.487 2.367 20.839 1.00 54.35 174 SER A O 1
ATOM 779 N N . LYS A 1 107 ? 12.102 0.619 20.545 1.00 53.85 175 LYS A N 1
ATOM 780 C CA . LYS A 1 107 ? 12.136 0.236 21.950 1.00 54.60 175 LYS A CA 1
ATOM 781 C C . LYS A 1 107 ? 13.504 -0.310 22.348 1.00 55.93 175 LYS A C 1
ATOM 782 O O . LYS A 1 107 ? 13.990 -0.037 23.453 1.00 58.64 175 LYS A O 1
ATOM 788 N N . SER A 1 108 ? 14.145 -1.076 21.457 1.00 54.44 176 SER A N 1
ATOM 789 C CA . SER A 1 108 ? 15.441 -1.664 21.781 1.00 54.94 176 SER A CA 1
ATOM 790 C C . SER A 1 108 ? 16.531 -0.605 21.847 1.00 57.09 176 SER A C 1
ATOM 791 O O . SER A 1 108 ? 17.393 -0.651 22.732 1.00 61.05 176 SER A O 1
ATOM 794 N N . LEU A 1 109 ? 16.518 0.350 20.912 1.00 55.23 177 LEU A N 1
ATOM 795 C CA . LEU A 1 109 ? 17.530 1.404 20.908 1.00 54.63 177 LEU A CA 1
ATOM 796 C C . LEU A 1 109 ? 17.451 2.253 22.171 1.00 55.56 177 LEU A C 1
ATOM 797 O O . LEU A 1 109 ? 18.482 2.619 22.748 1.00 56.86 177 LEU A O 1
ATOM 802 N N . ASN A 1 110 ? 16.234 2.573 22.620 1.00 55.10 178 ASN A N 1
ATOM 803 C CA . ASN A 1 110 ? 16.069 3.361 23.835 1.00 55.38 178 ASN A CA 1
ATOM 804 C C . ASN A 1 110 ? 16.500 2.604 25.082 1.00 57.60 178 ASN A C 1
ATOM 805 O O . ASN A 1 110 ? 16.821 3.236 26.092 1.00 59.12 178 ASN A O 1
ATOM 810 N N . LYS A 1 111 ? 16.514 1.276 25.033 1.00 59.04 179 LYS A N 1
ATOM 811 C CA . LYS A 1 111 ? 16.942 0.456 26.163 1.00 62.12 179 LYS A CA 1
ATOM 812 C C . LYS A 1 111 ? 18.359 0.799 26.628 1.00 63.63 179 LYS A C 1
ATOM 813 O O . LYS A 1 111 ? 18.544 1.408 27.685 1.00 65.20 179 LYS A O 1
ATOM 819 N N . THR B 1 2 ? 7.622 10.203 -5.162 1.00 68.54 70 THR B N 1
ATOM 820 C CA . THR B 1 2 ? 6.500 11.008 -4.691 1.00 68.30 70 THR B CA 1
ATOM 821 C C . THR B 1 2 ? 6.402 10.999 -3.170 1.00 64.70 70 THR B C 1
ATOM 822 O O . THR B 1 2 ? 7.074 10.221 -2.494 1.00 64.03 70 THR B O 1
ATOM 826 N N . ILE B 1 3 ? 5.540 11.868 -2.643 1.00 62.53 71 ILE B N 1
ATOM 827 C CA . ILE B 1 3 ? 5.381 12.007 -1.201 1.00 59.00 71 ILE B CA 1
ATOM 828 C C . ILE B 1 3 ? 4.199 11.212 -0.666 1.00 58.55 71 ILE B C 1
ATOM 829 O O . ILE B 1 3 ? 4.107 10.992 0.551 1.00 56.62 71 ILE B O 1
ATOM 834 N N . GLU B 1 4 ? 3.278 10.795 -1.536 1.00 59.98 72 GLU B N 1
ATOM 835 C CA . GLU B 1 4 ? 2.175 9.957 -1.084 1.00 60.12 72 GLU B CA 1
ATOM 836 C C . GLU B 1 4 ? 2.694 8.624 -0.567 1.00 57.94 72 GLU B C 1
ATOM 837 O O . GLU B 1 4 ? 2.147 8.062 0.388 1.00 57.17 72 GLU B O 1
ATOM 843 N N . ILE B 1 5 ? 3.773 8.119 -1.167 1.00 56.72 73 ILE B N 1
ATOM 844 C CA . ILE B 1 5 ? 4.368 6.880 -0.684 1.00 55.77 73 ILE B CA 1
ATOM 845 C C . ILE B 1 5 ? 4.928 7.072 0.716 1.00 52.74 73 ILE B C 1
ATOM 846 O O . ILE B 1 5 ? 4.824 6.182 1.568 1.00 52.59 73 ILE B O 1
ATOM 851 N N . ILE B 1 6 ? 5.539 8.230 0.975 1.00 51.52 74 ILE B N 1
ATOM 852 C CA . ILE B 1 6 ? 6.078 8.501 2.306 1.00 49.33 74 ILE B CA 1
ATOM 853 C C . ILE B 1 6 ? 4.962 8.494 3.347 1.00 48.64 74 ILE B C 1
ATOM 854 O O . ILE B 1 6 ? 5.094 7.894 4.421 1.00 48.45 74 ILE B O 1
ATOM 859 N N . LYS B 1 7 ? 3.849 9.174 3.051 1.00 49.04 75 LYS B N 1
ATOM 860 C CA . LYS B 1 7 ? 2.707 9.144 3.961 1.00 48.14 75 LYS B CA 1
ATOM 861 C C . LYS B 1 7 ? 2.189 7.723 4.146 1.00 48.28 75 LYS B C 1
ATOM 862 O O . LYS B 1 7 ? 1.808 7.331 5.257 1.00 47.53 75 LYS B O 1
ATOM 868 N N . ASP B 1 8 ? 2.151 6.942 3.061 1.00 49.41 76 ASP B N 1
ATOM 869 C CA . ASP B 1 8 ? 1.696 5.559 3.155 1.00 50.25 76 ASP B CA 1
ATOM 870 C C . ASP B 1 8 ? 2.636 4.722 4.013 1.00 48.40 76 ASP B C 1
ATOM 871 O O . ASP B 1 8 ? 2.197 3.781 4.684 1.00 48.50 76 ASP B O 1
ATOM 876 N N . LEU B 1 9 ? 3.926 5.058 4.012 1.00 47.46 77 LEU B N 1
ATOM 877 C CA . LEU B 1 9 ? 4.895 4.294 4.790 1.00 46.34 77 LEU B CA 1
ATOM 878 C C . LEU B 1 9 ? 4.689 4.491 6.286 1.00 43.61 77 LEU B C 1
ATOM 879 O O . LEU B 1 9 ? 4.808 3.541 7.066 1.00 42.98 77 LEU B O 1
ATOM 884 N N . PHE B 1 10 ? 4.382 5.716 6.704 1.00 42.61 78 PHE B N 1
ATOM 885 C CA . PHE B 1 10 ? 4.278 6.009 8.126 1.00 43.68 78 PHE B CA 1
ATOM 886 C C . PHE B 1 10 ? 2.970 5.518 8.737 1.00 47.64 78 PHE B C 1
ATOM 887 O O . PHE B 1 10 ? 2.922 5.278 9.949 1.00 47.77 78 PHE B O 1
ATOM 895 N N . GLU B 1 11 ? 1.903 5.388 7.938 1.00 51.30 79 GLU B N 1
ATOM 896 C CA . GLU B 1 11 ? 0.687 4.734 8.422 1.00 54.39 79 GLU B CA 1
ATOM 897 C C . GLU B 1 11 ? 0.997 3.341 8.949 1.00 53.61 79 GLU B C 1
ATOM 898 O O . GLU B 1 11 ? 0.598 2.978 10.061 1.00 53.59 79 GLU B O 1
ATOM 904 N N . HIS B 1 12 ? 1.726 2.548 8.159 1.00 53.70 80 HIS B N 1
ATOM 905 C CA . HIS B 1 12 ? 1.990 1.160 8.525 1.00 52.61 80 HIS B CA 1
ATOM 906 C C . HIS B 1 12 ? 3.173 1.035 9.476 1.00 51.82 80 HIS B C 1
ATOM 907 O O . HIS B 1 12 ? 3.167 0.181 10.370 1.00 52.02 80 HIS B O 1
ATOM 914 N N . LEU B 1 13 ? 4.197 1.865 9.298 1.00 49.68 81 LEU B N 1
ATOM 915 C CA . LEU B 1 13 ? 5.348 1.803 10.188 1.00 48.10 81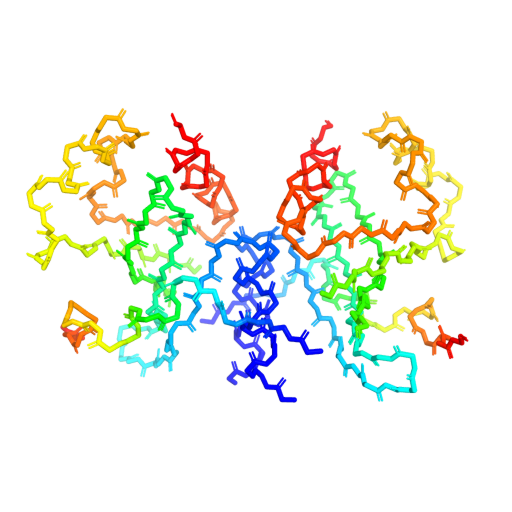 LEU B CA 1
ATOM 916 C C . LEU B 1 13 ? 5.009 2.407 11.544 1.00 48.96 81 LEU B C 1
ATOM 917 O O . LEU B 1 13 ? 5.200 1.770 12.586 1.00 49.94 81 LEU B O 1
ATOM 922 N N . CYS B 1 14 ? 4.472 3.627 11.546 1.00 48.38 82 CYS B N 1
ATOM 923 C CA . CYS B 1 14 ? 4.326 4.410 12.763 1.00 48.63 82 CYS B CA 1
ATOM 924 C C . CYS B 1 14 ? 2.900 4.510 13.280 1.00 50.21 82 CYS B C 1
ATOM 925 O O . CYS B 1 14 ? 2.707 4.998 14.399 1.00 52.44 82 CYS B O 1
ATOM 928 N N . GLY B 1 15 ? 1.903 4.071 12.512 1.00 49.08 83 GLY B N 1
ATOM 929 C CA . GLY B 1 15 ? 0.526 4.198 12.949 1.00 45.85 83 GLY B CA 1
ATOM 930 C C . GLY B 1 15 ? -0.013 5.607 12.917 1.00 42.77 83 GLY B C 1
ATOM 931 O O . GLY B 1 15 ? -0.993 5.901 13.604 1.00 42.55 83 GLY B O 1
ATOM 932 N N . VAL B 1 16 ? 0.600 6.489 12.130 1.00 40.94 84 VAL B N 1
ATOM 933 C CA . VAL B 1 16 ? 0.246 7.901 12.065 1.00 40.12 84 VAL B CA 1
ATOM 934 C C . VAL B 1 16 ? 0.036 8.284 10.606 1.00 42.63 84 VAL B C 1
ATOM 935 O O . VAL B 1 16 ? 0.919 8.068 9.767 1.00 43.53 84 VAL B O 1
ATOM 939 N N . ARG B 1 17 ? -1.123 8.859 10.301 1.00 44.46 85 ARG B N 1
ATOM 940 C CA . ARG B 1 17 ? -1.435 9.295 8.945 1.00 45.88 85 ARG B CA 1
ATOM 941 C C . ARG B 1 17 ? -1.554 10.811 8.909 1.00 46.25 85 ARG B C 1
ATOM 942 O O . ARG B 1 17 ? -2.363 11.395 9.639 1.00 46.96 85 ARG B O 1
ATOM 950 N N . VAL B 1 18 ? -0.767 11.436 8.040 1.00 45.59 86 VAL B N 1
ATOM 951 C CA . VAL B 1 18 ? -0.826 12.874 7.815 1.00 44.94 86 VAL B CA 1
ATOM 952 C C . VAL B 1 18 ? -1.812 13.130 6.682 1.00 44.90 86 VAL B C 1
ATOM 953 O O . VAL B 1 18 ? -1.558 12.766 5.531 1.00 46.27 86 VAL B O 1
ATOM 957 N N . HIS B 1 19 ? -2.930 13.782 7.000 1.00 42.54 87 HIS B N 1
ATOM 958 C CA . HIS B 1 19 ? -3.914 14.117 5.977 1.00 41.81 87 HIS B CA 1
ATOM 959 C C . HIS B 1 19 ? -3.505 15.358 5.188 1.00 42.55 87 HIS B C 1
ATOM 960 O O . HIS B 1 19 ? -3.553 15.361 3.952 1.00 46.91 87 HIS B O 1
ATOM 967 N N . ARG B 1 20 ? -3.101 16.421 5.884 1.00 40.65 88 ARG B N 1
ATOM 968 C CA . ARG B 1 20 ? -2.860 17.719 5.268 1.00 44.00 88 ARG B CA 1
ATOM 969 C C . ARG B 1 20 ? -1.701 18.408 5.982 1.00 47.19 88 ARG B C 1
ATOM 970 O O . ARG B 1 20 ? -1.433 18.145 7.158 1.00 46.80 88 ARG B O 1
ATOM 978 N N . THR B 1 21 ? -1.006 19.280 5.252 1.00 50.58 89 THR B N 1
ATOM 979 C CA . THR B 1 21 ? -0.057 20.220 5.838 1.00 53.38 89 THR B CA 1
ATOM 980 C C . THR B 1 21 ? -0.407 21.611 5.341 1.00 53.88 89 THR B C 1
ATOM 981 O O . THR B 1 21 ? -0.606 21.809 4.138 1.00 56.20 89 THR B O 1
ATOM 985 N N . TYR B 1 22 ? -0.494 22.566 6.265 1.00 52.36 90 TYR B N 1
ATOM 986 C CA . TYR B 1 22 ? -0.764 23.945 5.893 1.00 51.80 90 TYR B CA 1
ATOM 987 C C . TYR B 1 22 ? -0.121 24.872 6.913 1.00 51.73 90 TYR B C 1
ATOM 988 O O . TYR B 1 22 ? 0.172 24.479 8.046 1.00 52.04 90 TYR B O 1
ATOM 997 N N . GLU B 1 23 ? 0.113 26.108 6.486 1.00 52.21 91 GLU B N 1
ATOM 998 C CA . GLU B 1 23 ? 0.749 27.125 7.312 1.00 53.81 91 GLU B CA 1
ATOM 999 C C . GLU B 1 23 ? -0.177 28.327 7.380 1.00 57.01 91 GLU B C 1
ATOM 1000 O O . GLU B 1 23 ? -0.507 28.913 6.344 1.00 59.41 91 GLU B O 1
ATOM 1006 N N . ASP B 1 24 ? -0.608 28.684 8.585 1.00 59.19 92 ASP B N 1
ATOM 1007 C CA . ASP B 1 24 ? -1.398 29.890 8.797 1.00 62.66 92 ASP B CA 1
ATOM 1008 C C . ASP B 1 24 ? -0.575 30.882 9.620 1.00 68.03 92 ASP B C 1
ATOM 1009 O O . ASP B 1 24 ? 0.595 30.641 9.935 1.00 68.94 92 ASP B O 1
ATOM 1014 N N . ASP B 1 25 ? -1.205 32.004 9.983 1.00 71.76 93 ASP B N 1
ATOM 1015 C CA . ASP B 1 25 ? -0.484 33.065 10.681 1.00 74.27 93 ASP B CA 1
ATOM 1016 C C . ASP B 1 25 ? -0.089 32.657 12.097 1.00 72.23 93 ASP B C 1
ATOM 1017 O O . ASP B 1 25 ? 0.890 33.181 12.641 1.00 72.08 93 ASP B O 1
ATOM 1022 N N . THR B 1 26 ? -0.832 31.729 12.707 1.00 69.38 94 THR B N 1
ATOM 1023 C CA . THR B 1 26 ? -0.441 31.208 14.012 1.00 66.58 94 THR B CA 1
ATOM 1024 C C . THR B 1 26 ? 0.786 30.305 13.904 1.00 64.62 94 THR B C 1
ATOM 1025 O O . THR B 1 26 ? 1.675 30.350 14.764 1.00 65.25 94 THR B O 1
ATOM 1029 N N . GLY B 1 27 ? 0.856 29.487 12.859 1.00 61.63 95 GLY B N 1
ATOM 1030 C CA . GLY B 1 27 ? 1.977 28.581 12.688 1.00 56.99 95 GLY B CA 1
ATOM 1031 C C . GLY B 1 27 ? 1.657 27.502 11.663 1.00 52.55 95 GLY B C 1
ATOM 1032 O O . GLY B 1 27 ? 0.723 27.634 10.869 1.00 52.20 95 GLY B O 1
ATOM 1033 N N . LEU B 1 28 ? 2.462 26.438 11.711 1.00 48.88 96 LEU B N 1
ATOM 1034 C CA . LEU B 1 28 ? 2.365 25.319 10.779 1.00 47.24 96 LEU B CA 1
ATOM 1035 C C . LEU B 1 28 ? 1.558 24.200 11.424 1.00 47.06 96 LEU B C 1
ATOM 1036 O O . LEU B 1 28 ? 1.784 23.866 12.591 1.00 47.55 96 LEU B O 1
ATOM 1041 N N . TRP B 1 29 ? 0.649 23.597 10.656 1.00 46.77 97 TRP B N 1
ATOM 1042 C CA . TRP B 1 29 ? -0.265 22.597 11.191 1.00 45.54 97 TRP B CA 1
ATOM 1043 C C . TRP B 1 29 ? -0.308 21.356 10.310 1.00 44.53 97 TRP B C 1
ATOM 1044 O O . TRP B 1 29 ? 0.025 21.396 9.122 1.00 44.90 97 TRP B O 1
ATOM 1055 N N . PHE B 1 30 ? -0.735 20.249 10.922 1.00 44.07 98 PHE B N 1
ATOM 1056 C CA . PHE B 1 30 ? -0.959 18.978 10.243 1.00 44.33 98 PHE B CA 1
ATOM 1057 C C . PHE B 1 30 ? -2.273 18.390 10.735 1.00 43.83 98 PHE B C 1
ATOM 1058 O O . PHE B 1 30 ? -2.495 18.293 11.945 1.00 43.82 98 PHE B O 1
ATOM 1066 N N . ASP B 1 31 ? -3.133 17.978 9.808 1.00 43.47 99 ASP B N 1
ATOM 1067 C CA . ASP B 1 31 ? -4.311 17.188 10.155 1.00 43.32 99 ASP B CA 1
ATOM 1068 C C . ASP B 1 31 ? -3.870 15.734 10.276 1.00 44.71 99 ASP B C 1
ATOM 1069 O O . ASP B 1 31 ? -3.471 15.119 9.282 1.00 45.67 99 ASP B O 1
ATOM 1074 N N . THR B 1 32 ? -3.956 15.176 11.481 1.00 46.23 100 THR B N 1
ATOM 1075 C CA . THR B 1 32 ? -3.335 13.891 11.766 1.00 46.17 100 THR B CA 1
ATOM 1076 C C . THR B 1 32 ? -4.323 12.935 12.417 1.00 48.96 100 THR B C 1
ATOM 1077 O O . THR B 1 32 ? -5.126 13.332 13.267 1.00 50.65 100 THR B O 1
ATOM 1081 N N . SER B 1 33 ? -4.253 11.670 12.008 1.00 48.39 101 SER B N 1
ATOM 1082 C CA . SER B 1 33 ? -4.995 10.584 12.627 1.00 49.16 101 SER B CA 1
ATOM 1083 C C . SER B 1 33 ? -4.016 9.468 12.935 1.00 47.39 101 SER B C 1
ATOM 1084 O O . SER B 1 33 ? -3.174 9.130 12.099 1.00 47.30 101 SER B O 1
ATOM 1087 N N . GLN B 1 34 ? -4.120 8.899 14.130 1.00 46.86 102 GLN B N 1
ATOM 1088 C CA . GLN B 1 34 ? -3.160 7.899 14.569 1.00 39.77 102 GLN B CA 1
ATOM 1089 C C . GLN B 1 34 ? -3.896 6.787 15.293 1.00 37.87 102 GLN B C 1
ATOM 1090 O O . GLN B 1 34 ? -4.688 7.061 16.198 1.00 39.78 102 GLN B O 1
ATOM 1096 N N . GLY B 1 35 ? -3.655 5.549 14.887 1.00 35.53 103 GLY B N 1
ATOM 1097 C CA . GLY B 1 35 ? -4.178 4.413 15.613 1.00 37.14 103 GLY B CA 1
ATOM 1098 C C . GLY B 1 35 ? -4.385 3.213 14.712 1.00 40.68 103 GLY B C 1
ATOM 1099 O O . GLY B 1 35 ? -3.943 3.181 13.566 1.00 41.87 103 GLY B O 1
ATOM 1100 N N . SER B 1 36 ? -5.071 2.225 15.275 1.00 43.75 104 SER B N 1
ATOM 1101 C CA . SER B 1 36 ? -5.327 0.951 14.619 1.00 46.72 104 SER B CA 1
ATOM 1102 C C . SER B 1 36 ? -6.831 0.700 14.682 1.00 47.75 104 SER B C 1
ATOM 1103 O O . SER B 1 36 ? -7.639 1.612 14.885 1.00 46.96 104 SER B O 1
ATOM 1106 N N . LYS B 1 37 ? -7.231 -0.567 14.535 1.00 51.03 105 LYS B N 1
ATOM 1107 C CA . LYS B 1 37 ? -8.635 -0.909 14.746 1.00 55.45 105 LYS B CA 1
ATOM 1108 C C . LYS B 1 37 ? -9.038 -0.679 16.198 1.00 57.15 105 LYS B C 1
ATOM 1109 O O . LYS B 1 37 ? -10.159 -0.237 16.474 1.00 58.70 105 LYS B O 1
ATOM 1115 N N . ASN B 1 38 ? -8.126 -0.955 17.136 1.00 56.70 106 ASN B N 1
ATOM 1116 C CA . ASN B 1 38 ? -8.452 -0.889 18.558 1.00 56.12 106 ASN B CA 1
ATOM 1117 C C . ASN B 1 38 ? -8.749 0.535 19.011 1.00 56.36 106 ASN B C 1
ATOM 1118 O O . ASN B 1 38 ? -9.527 0.737 19.951 1.00 57.49 106 ASN B O 1
ATOM 1120 N N . GLY B 1 39 ? -8.139 1.528 18.369 1.00 56.27 107 GLY B N 1
ATOM 1121 C CA . GLY B 1 39 ? -8.352 2.907 18.766 1.00 56.06 107 GLY B CA 1
ATOM 1122 C C . GLY B 1 39 ? -7.784 3.911 17.784 1.00 55.39 107 GLY B C 1
ATOM 1123 O O . GLY B 1 39 ? -6.619 3.803 17.393 1.00 55.45 107 GLY B O 1
ATOM 1124 N N . ILE B 1 40 ? -8.592 4.892 17.382 1.00 54.87 108 ILE B N 1
ATOM 1125 C CA . ILE B 1 40 ? -8.188 5.930 16.441 1.00 53.80 108 ILE B CA 1
ATOM 1126 C C . ILE B 1 40 ? -8.423 7.282 17.090 1.00 54.26 108 ILE B C 1
ATOM 1127 O O . ILE B 1 40 ? -9.475 7.514 17.694 1.00 57.48 108 ILE B O 1
ATOM 1132 N N . MET B 1 41 ? -7.457 8.183 16.942 1.00 51.04 109 MET B N 1
ATOM 1133 C CA . MET B 1 41 ? -7.559 9.529 17.480 1.00 49.09 109 MET B CA 1
ATOM 1134 C C . MET B 1 41 ? -7.185 10.523 16.395 1.00 48.48 109 MET B C 1
ATOM 1135 O O . MET B 1 41 ? -6.146 10.376 15.742 1.00 47.87 109 MET B O 1
ATOM 1140 N N . ASP B 1 42 ? -8.035 11.524 16.204 1.00 47.84 110 ASP B N 1
ATOM 1141 C CA . ASP B 1 42 ? -7.801 12.578 15.231 1.00 45.28 110 ASP B CA 1
ATOM 1142 C C . ASP B 1 42 ? -7.402 13.850 15.967 1.00 44.99 110 ASP B C 1
ATOM 1143 O O . ASP B 1 42 ? -8.000 14.192 16.993 1.00 46.36 110 ASP B O 1
ATOM 1148 N N . TYR B 1 43 ? -6.378 14.535 15.454 1.00 43.36 111 TYR B N 1
ATOM 1149 C CA . TYR B 1 43 ? -5.884 15.738 16.111 1.00 41.48 111 TYR B CA 1
ATOM 1150 C C . TYR B 1 43 ? -5.181 16.646 15.111 1.00 41.20 111 TYR B C 1
ATOM 1151 O O . TYR B 1 43 ? -5.001 16.309 13.939 1.00 39.59 111 TYR B O 1
ATOM 1160 N N . LYS B 1 44 ? -4.800 17.822 15.607 1.00 43.20 112 LYS B N 1
ATOM 1161 C CA . LYS B 1 44 ? -4.003 18.802 14.881 1.00 45.77 112 LYS B CA 1
ATOM 1162 C C . LYS B 1 44 ? -2.682 18.994 15.609 1.00 45.57 112 LYS B C 1
ATOM 1163 O O . LYS B 1 44 ? -2.668 19.278 16.811 1.00 47.56 112 LYS B O 1
ATOM 1169 N N . LEU B 1 45 ? -1.578 18.861 14.889 1.00 42.10 113 LEU B N 1
ATOM 1170 C CA . LEU B 1 45 ? -0.276 19.213 15.428 1.00 38.11 113 LEU B CA 1
ATOM 1171 C C . LEU B 1 45 ? 0.117 20.583 14.898 1.00 37.26 113 LEU B C 1
ATOM 1172 O O . LEU B 1 45 ? 0.046 20.829 13.693 1.00 37.41 113 LEU B O 1
ATOM 1177 N N . GLY B 1 46 ? 0.512 21.469 15.801 1.00 38.65 114 GLY B N 1
ATOM 1178 C CA . GLY B 1 46 ? 0.972 22.789 15.423 1.00 41.02 114 GLY B CA 1
ATOM 1179 C C . GLY B 1 46 ? 2.354 23.050 15.980 1.00 43.00 114 GLY B C 1
ATOM 1180 O O . GLY B 1 46 ? 2.724 22.546 17.038 1.00 43.46 114 GLY B O 1
ATOM 1181 N N . PHE B 1 47 ? 3.124 23.844 15.239 1.00 44.88 115 PHE B N 1
ATOM 1182 C CA . PHE B 1 47 ? 4.500 24.162 15.598 1.00 46.89 115 PHE B CA 1
ATOM 1183 C C . PHE B 1 47 ? 4.671 25.676 15.592 1.00 50.68 115 PHE B C 1
ATOM 1184 O O . PHE B 1 47 ? 4.467 26.318 14.557 1.00 52.25 115 PHE B O 1
ATOM 1192 N N . VAL B 1 48 ? 5.042 26.244 16.739 1.00 52.41 116 VAL B N 1
ATOM 1193 C CA . VAL B 1 48 ? 5.256 27.689 16.842 1.00 54.48 116 VAL B CA 1
ATOM 1194 C C . VAL B 1 48 ? 6.686 28.010 17.283 1.00 57.02 116 VAL B C 1
ATOM 1195 O O . VAL B 1 48 ? 7.020 27.929 18.465 1.00 59.05 116 VAL B O 1
ATOM 1199 N N . THR B 1 60 ? 10.672 26.224 19.902 1.00 59.53 128 THR B N 1
ATOM 1200 C CA . THR B 1 60 ? 9.488 26.014 19.072 1.00 58.90 128 THR B CA 1
ATOM 1201 C C . THR B 1 60 ? 8.367 25.350 19.872 1.00 56.42 128 THR B C 1
ATOM 1202 O O . THR B 1 60 ? 8.462 24.172 20.231 1.00 54.96 128 THR B O 1
ATOM 1206 N N . GLU B 1 61 ? 7.317 26.123 20.159 1.00 56.04 129 GLU B N 1
ATOM 1207 C CA . GLU B 1 61 ? 6.175 25.599 20.899 1.00 51.90 129 GLU B CA 1
ATOM 1208 C C . GLU B 1 61 ? 5.350 24.686 20.003 1.00 49.25 129 GLU B C 1
ATOM 1209 O O . GLU B 1 61 ? 5.149 24.969 18.819 1.00 48.16 129 GLU B O 1
ATOM 1211 N N . VAL B 1 62 ? 4.877 23.582 20.576 1.00 48.01 130 VAL B N 1
ATOM 1212 C CA . VAL B 1 62 ? 4.121 22.564 19.856 1.00 46.75 130 VAL B CA 1
ATOM 1213 C C . VAL B 1 62 ? 2.709 22.533 20.423 1.00 49.18 130 VAL B C 1
ATOM 1214 O O . VAL B 1 62 ? 2.529 22.495 21.645 1.00 51.83 130 VAL B O 1
ATOM 1218 N N . ILE B 1 63 ? 1.711 22.548 19.541 1.00 48.03 131 ILE B N 1
ATOM 1219 C CA . ILE B 1 63 ? 0.312 22.629 19.945 1.00 46.18 131 ILE B CA 1
ATOM 1220 C C . ILE B 1 63 ? -0.443 21.443 19.361 1.00 46.19 131 ILE B C 1
ATOM 1221 O O . ILE B 1 63 ? -0.498 21.270 18.137 1.00 47.13 131 ILE B O 1
ATOM 1226 N N . TYR B 1 64 ? -1.030 20.638 20.237 1.00 45.87 132 TYR B N 1
ATOM 1227 C CA . TYR B 1 64 ? -1.806 19.464 19.862 1.00 46.12 132 TYR B CA 1
ATOM 1228 C C . TYR B 1 64 ? -3.266 19.745 20.186 1.00 46.52 132 TYR B C 1
ATOM 1229 O O . TYR B 1 64 ? -3.594 20.072 21.331 1.00 45.62 132 TYR B O 1
ATOM 1238 N N . VAL B 1 65 ? -4.130 19.645 19.180 1.00 48.46 133 VAL B N 1
ATOM 1239 C CA . VAL B 1 65 ? -5.552 19.944 19.306 1.00 46.26 133 VAL B CA 1
ATOM 1240 C C . VAL B 1 65 ? -6.322 18.640 19.106 1.00 44.91 133 VAL B C 1
ATOM 1241 O O . VAL B 1 65 ? -6.338 18.099 17.992 1.00 41.20 133 VAL B O 1
ATOM 1245 N N . PRO B 1 66 ? -6.955 18.096 20.146 1.00 46.72 134 PRO B N 1
ATOM 1246 C CA . PRO B 1 66 ? -7.736 16.868 19.978 1.00 48.09 134 PRO B CA 1
ATOM 1247 C C . PRO B 1 66 ? -9.090 17.185 19.366 1.00 51.09 134 PRO B C 1
ATOM 1248 O O . PRO B 1 66 ? -9.727 18.186 19.702 1.00 53.39 134 PRO B O 1
ATOM 1252 N N . LEU B 1 67 ? -9.530 16.325 18.458 1.00 50.27 135 LEU B N 1
ATOM 1253 C CA . LEU B 1 67 ? -10.774 16.533 17.728 1.00 50.38 135 LEU B CA 1
ATOM 1254 C C . LEU B 1 67 ? -11.809 15.530 18.214 1.00 53.21 135 LEU B C 1
ATOM 1255 O O . LEU B 1 67 ? -11.743 14.346 17.867 1.00 53.86 135 LEU B O 1
ATOM 1260 N N . LEU B 1 68 ? -12.772 16.014 19.002 1.00 55.07 136 LEU B N 1
ATOM 1261 C CA . LEU B 1 68 ? -13.797 15.166 19.590 1.00 56.85 136 LEU B CA 1
ATOM 1262 C C . LEU B 1 68 ? -15.216 15.605 19.254 1.00 58.92 136 LEU B C 1
ATOM 1263 O O . LEU B 1 68 ? -16.161 14.881 19.589 1.00 58.45 136 LEU B O 1
ATOM 1268 N N . LYS B 1 69 ? -15.396 16.759 18.608 1.00 61.78 137 LYS B N 1
ATOM 1269 C CA . LYS B 1 69 ? -16.740 17.253 18.325 1.00 65.27 137 LYS B CA 1
ATOM 1270 C C . LYS B 1 69 ? -17.533 16.251 17.496 1.00 65.64 137 LYS B C 1
ATOM 1271 O O . LYS B 1 69 ? -18.669 15.906 17.840 1.00 67.08 137 LYS B O 1
ATOM 1277 N N . GLN B 1 70 ? -16.947 15.762 16.404 1.00 65.29 138 GLN B N 1
ATOM 1278 C CA . GLN B 1 70 ? -17.645 14.833 15.523 1.00 66.20 138 GLN B CA 1
ATOM 1279 C C . GLN B 1 70 ? -17.534 13.383 15.981 1.00 64.33 138 GLN B C 1
ATOM 1280 O O . GLN B 1 70 ? -18.033 12.484 15.292 1.00 65.12 138 GLN B O 1
ATOM 1286 N N . ARG B 1 71 ? -16.919 13.132 17.130 1.00 61.31 139 ARG B N 1
ATOM 1287 C CA . ARG B 1 71 ? -16.682 11.766 17.562 1.00 58.81 139 ARG B CA 1
ATOM 1288 C C . ARG B 1 71 ? -17.962 11.128 18.086 1.00 58.84 139 ARG B C 1
ATOM 1289 O O . ARG B 1 71 ? -18.843 11.800 18.632 1.00 58.94 139 ARG B O 1
ATOM 1297 N N . THR B 1 72 ? -18.061 9.814 17.902 1.00 58.39 140 THR B N 1
ATOM 1298 C CA . THR B 1 72 ? -19.224 9.074 18.360 1.00 60.14 140 THR B CA 1
ATOM 1299 C C . THR B 1 72 ? -19.147 8.856 19.863 1.00 61.05 140 THR B C 1
ATOM 1300 O O . THR B 1 72 ? -18.066 8.643 20.422 1.00 62.19 140 THR B O 1
ATOM 1304 N N . ALA B 1 73 ? -20.308 8.917 20.517 1.00 60.79 141 ALA B N 1
ATOM 1305 C CA . ALA B 1 73 ? -20.353 8.668 21.954 1.00 59.94 141 ALA B CA 1
ATOM 1306 C C . ALA B 1 73 ? -19.876 7.258 22.283 1.00 59.73 141 ALA B C 1
ATOM 1307 O O . ALA B 1 73 ? -19.194 7.046 23.291 1.00 59.19 141 ALA B O 1
ATOM 1309 N N . GLU B 1 74 ? -20.220 6.281 21.439 1.00 61.70 142 GLU B N 1
ATOM 1310 C CA . GLU B 1 74 ? -19.757 4.912 21.654 1.00 63.61 142 GLU B CA 1
ATOM 1311 C C . GLU B 1 74 ? -18.244 4.797 21.515 1.00 64.02 142 GLU B C 1
ATOM 1312 O O . GLU B 1 74 ? -17.629 3.924 22.137 1.00 64.59 142 GLU B O 1
ATOM 1318 N N . GLU B 1 75 ? -17.631 5.657 20.701 1.00 64.10 143 GLU B N 1
ATOM 1319 C CA . GLU B 1 75 ? -16.189 5.616 20.496 1.00 63.83 143 GLU B CA 1
ATOM 1320 C C . GLU B 1 75 ? -15.408 6.302 21.606 1.00 62.58 143 GLU B C 1
ATOM 1321 O O . GLU B 1 75 ? -14.214 6.028 21.762 1.00 63.06 143 GLU B O 1
ATOM 1327 N N . LEU B 1 76 ? -16.051 7.172 22.387 1.00 61.65 144 LEU B N 1
ATOM 1328 C CA . LEU B 1 76 ? -15.303 8.057 23.272 1.00 61.22 144 LEU B CA 1
ATOM 1329 C C . LEU B 1 76 ? -14.915 7.378 24.582 1.00 64.35 144 LEU B C 1
ATOM 1330 O O . LEU B 1 76 ? -13.761 7.473 25.010 1.00 65.39 144 LEU B O 1
ATOM 1335 N N . GLN B 1 77 ? -15.863 6.713 25.251 1.00 66.77 145 GLN B N 1
ATOM 1336 C CA . GLN B 1 77 ? -15.539 6.095 26.537 1.00 68.37 145 GLN B CA 1
ATOM 1337 C C . GLN B 1 77 ? -14.509 4.986 26.375 1.00 65.69 145 GLN B C 1
ATOM 1338 O O . GLN B 1 77 ? -13.705 4.759 27.284 1.00 65.69 145 GLN B O 1
ATOM 1344 N N . GLU B 1 78 ? -14.497 4.302 25.225 1.00 63.61 146 GLU B N 1
ATOM 1345 C CA . GLU B 1 78 ? -13.427 3.345 24.956 1.00 61.38 146 GLU B CA 1
ATOM 1346 C C . GLU B 1 78 ? -12.078 4.046 24.893 1.00 57.44 146 GLU B C 1
ATOM 1347 O O . GLU B 1 78 ? -11.078 3.537 25.412 1.00 56.67 146 GLU B O 1
ATOM 1353 N N . LEU B 1 79 ? -12.033 5.221 24.263 1.00 54.78 147 LEU B N 1
ATOM 1354 C CA . LEU B 1 79 ? -10.832 6.046 24.334 1.00 52.57 147 LEU B CA 1
ATOM 1355 C C . LEU B 1 79 ? -10.570 6.492 25.767 1.00 54.53 147 LEU B C 1
ATOM 1356 O O . LEU B 1 79 ? -9.436 6.425 26.254 1.00 55.93 147 LEU B O 1
ATOM 1361 N N . GLN B 1 80 ? -11.619 6.941 26.463 1.00 55.74 148 GLN B N 1
ATOM 1362 C CA . GLN B 1 80 ? -11.468 7.373 27.849 1.00 57.11 148 GLN B CA 1
ATOM 1363 C C . GLN B 1 80 ? -11.043 6.226 28.755 1.00 57.57 148 GLN B C 1
ATOM 1364 O O . GLN B 1 80 ? -10.363 6.455 29.762 1.00 58.70 148 GLN B O 1
ATOM 1370 N N . LYS B 1 81 ? -11.423 4.991 28.420 1.00 56.74 149 LYS B N 1
ATOM 1371 C CA . LYS B 1 81 ? -10.910 3.844 29.165 1.00 56.14 149 LYS B CA 1
ATOM 1372 C C . LYS B 1 81 ? -9.425 3.629 28.897 1.00 52.31 149 LYS B C 1
ATOM 1373 O O . LYS B 1 81 ? -8.681 3.218 29.794 1.00 51.91 149 LYS B O 1
ATOM 1379 N N . LYS B 1 82 ? -8.974 3.904 27.672 1.00 49.10 150 LYS B N 1
ATOM 1380 C CA . LYS B 1 82 ? -7.605 3.608 27.275 1.00 45.53 150 LYS B CA 1
ATOM 1381 C C . LYS B 1 82 ? -6.669 4.804 27.409 1.00 44.21 150 LYS B C 1
ATOM 1382 O O . LYS B 1 82 ? -5.456 4.607 27.552 1.00 44.25 150 LYS B O 1
ATOM 1388 N N . LEU B 1 83 ? -7.196 6.030 27.403 1.00 42.28 151 LEU B N 1
ATOM 1389 C CA . LEU B 1 83 ? -6.352 7.212 27.299 1.00 40.28 151 LEU B CA 1
ATOM 1390 C C . LEU B 1 83 ? -6.485 8.113 28.527 1.00 42.77 151 LEU B C 1
ATOM 1391 O O . LEU B 1 83 ? -7.560 8.203 29.133 1.00 45.30 151 LEU B O 1
ATOM 1396 N N . PRO B 1 84 ? -5.408 8.802 28.901 1.00 44.12 152 PRO B N 1
ATOM 1397 C CA . PRO B 1 84 ? -5.427 9.646 30.102 1.00 46.73 152 PRO B CA 1
ATOM 1398 C C . PRO B 1 84 ? -6.177 10.958 29.897 1.00 50.02 152 PRO B C 1
ATOM 1399 O O . PRO B 1 84 ? -6.400 11.418 28.775 1.00 50.99 152 PRO B O 1
ATOM 1403 N N . ASP B 1 85 ? -6.550 11.562 31.034 1.00 51.79 153 ASP B N 1
ATOM 1404 C CA . ASP B 1 85 ? -7.324 12.803 31.043 1.00 52.96 153 ASP B CA 1
ATOM 1405 C C . ASP B 1 85 ? -6.697 13.866 30.147 1.00 52.67 153 ASP B C 1
ATOM 1406 O O . ASP B 1 85 ? -7.389 14.519 29.355 1.00 52.96 153 ASP B O 1
ATOM 1411 N N . TYR B 1 86 ? -5.378 14.053 30.264 1.00 52.75 154 TYR B N 1
ATOM 1412 C CA . TYR B 1 86 ? -4.723 15.133 29.538 1.00 52.35 154 TYR B CA 1
ATOM 1413 C C . TYR B 1 86 ? -4.816 14.940 28.029 1.00 49.81 154 TYR B C 1
ATOM 1414 O O . TYR B 1 86 ? -4.861 15.925 27.284 1.00 48.92 154 TYR B O 1
ATOM 1423 N N . LEU B 1 87 ? -4.887 13.688 27.562 1.00 48.43 155 LEU B N 1
ATOM 1424 C CA . LEU B 1 87 ? -4.948 13.431 26.126 1.00 47.15 155 LEU B CA 1
ATOM 1425 C C . LEU B 1 87 ? -6.241 13.929 25.487 1.00 47.38 155 LEU B C 1
ATOM 1426 O O . LEU B 1 87 ? -6.284 14.105 24.265 1.00 47.29 155 LEU B O 1
ATOM 1431 N N . PHE B 1 88 ? -7.291 14.154 26.270 1.00 46.91 156 PHE B N 1
ATOM 1432 C CA . PHE B 1 88 ? -8.527 14.711 25.740 1.00 45.85 156 PHE B CA 1
ATOM 1433 C C . PHE B 1 88 ? -8.575 16.228 25.839 1.00 48.10 156 PHE B C 1
ATOM 1434 O O . PHE B 1 88 ? -9.581 16.828 25.446 1.00 49.00 156 PHE B O 1
ATOM 1442 N N . GLU B 1 89 ? -7.520 16.862 26.336 1.00 49.81 157 GLU B N 1
ATOM 1443 C CA . GLU B 1 89 ? -7.464 18.309 26.454 1.00 52.95 157 GLU B CA 1
ATOM 1444 C C . GLU B 1 89 ? -6.445 18.860 25.470 1.00 51.50 157 GLU B C 1
ATOM 1445 O O . GLU B 1 89 ? -5.455 18.194 25.152 1.00 50.96 157 GLU B O 1
ATOM 1451 N N . THR B 1 90 ? -6.692 20.079 24.999 1.00 50.39 158 THR B N 1
ATOM 1452 C CA . THR B 1 90 ? -5.722 20.784 24.171 1.00 48.18 158 THR B CA 1
ATOM 1453 C C . THR B 1 90 ? -4.463 21.096 24.977 1.00 49.79 158 THR B C 1
ATOM 1454 O O . THR B 1 90 ? -4.543 21.592 26.104 1.00 51.47 158 THR B O 1
ATOM 1458 N N . LEU B 1 91 ? -3.294 20.815 24.397 1.00 49.06 159 LEU B N 1
ATOM 1459 C CA . LEU B 1 91 ? -2.036 20.937 25.120 1.00 48.42 159 LEU B CA 1
ATOM 1460 C C . LEU B 1 91 ? -1.037 21.784 24.343 1.00 49.10 159 LEU B C 1
ATOM 1461 O O . LEU B 1 91 ? -1.168 21.994 23.133 1.00 49.06 159 LEU B O 1
ATOM 1466 N N . SER B 1 92 ? -0.022 22.256 25.069 1.00 49.95 160 SER B N 1
ATOM 1467 C CA . SER B 1 92 ? 1.110 22.988 24.513 1.00 50.33 160 SER B CA 1
ATOM 1468 C C . SER B 1 92 ? 2.371 22.464 25.183 1.00 50.61 160 SER B C 1
ATOM 1469 O O . SER B 1 92 ? 2.407 22.347 26.412 1.00 52.31 160 SER B O 1
ATOM 1472 N N . PHE B 1 93 ? 3.396 22.139 24.394 1.00 49.67 161 PHE B N 1
ATOM 1473 C CA . PHE B 1 93 ? 4.609 21.562 24.962 1.00 49.76 161 PHE B CA 1
ATOM 1474 C C . PHE B 1 93 ? 5.776 21.787 24.001 1.00 52.64 161 PHE B C 1
ATOM 1475 O O . PHE B 1 93 ? 5.566 22.092 22.821 1.00 53.65 161 PHE B O 1
ATOM 1483 N N . PRO B 1 94 ? 7.012 21.652 24.482 1.00 54.31 162 PRO B N 1
ATOM 1484 C CA . PRO B 1 94 ? 8.184 21.936 23.648 1.00 55.62 162 PRO B CA 1
ATOM 1485 C C . PRO B 1 94 ? 8.484 20.809 22.667 1.00 55.44 162 PRO B C 1
ATOM 1486 O O . PRO B 1 94 ? 7.938 19.708 22.739 1.00 55.89 162 PRO B O 1
ATOM 1490 N N . LEU B 1 95 ? 9.418 21.102 21.762 1.00 55.02 163 LEU B N 1
ATOM 1491 C CA . LEU B 1 95 ? 9.666 20.215 20.634 1.00 53.90 163 LEU B CA 1
ATOM 1492 C C . LEU B 1 95 ? 10.363 18.927 21.055 1.00 53.40 163 LEU B C 1
ATOM 1493 O O . LEU B 1 95 ? 10.115 17.864 20.472 1.00 52.54 163 LEU B O 1
ATOM 1498 N N . ARG B 1 96 ? 11.274 19.009 22.030 1.00 53.54 164 ARG B N 1
ATOM 1499 C CA . ARG B 1 96 ? 12.014 17.822 22.451 1.00 51.95 164 ARG B CA 1
ATOM 1500 C C . ARG B 1 96 ? 11.085 16.739 22.985 1.00 50.49 164 ARG B C 1
ATOM 1501 O O . ARG B 1 96 ? 11.411 15.549 22.907 1.00 50.10 164 ARG B O 1
ATOM 1509 N N . SER B 1 97 ? 9.923 17.126 23.513 1.00 49.77 165 SER B N 1
ATOM 1510 C CA . SER B 1 97 ? 9.007 16.182 24.137 1.00 49.35 165 SER B CA 1
ATOM 1511 C C . SER B 1 97 ? 8.157 15.417 23.135 1.00 48.11 165 SER B C 1
ATOM 1512 O O . SER B 1 97 ? 7.423 14.511 23.546 1.00 47.70 165 SER B O 1
ATOM 1515 N N . LEU B 1 98 ? 8.247 15.743 21.842 1.00 48.54 166 LEU B N 1
ATOM 1516 C CA . LEU B 1 98 ? 7.275 15.224 20.884 1.00 45.86 166 LEU B CA 1
ATOM 1517 C C . LEU B 1 98 ? 7.333 13.702 20.787 1.00 44.88 166 LEU B C 1
ATOM 1518 O O . LEU B 1 98 ? 6.294 13.047 20.651 1.00 45.86 166 LEU B O 1
ATOM 1523 N N . ASN B 1 99 ? 8.530 13.113 20.858 1.00 44.89 167 ASN B N 1
ATOM 1524 C CA . ASN B 1 99 ? 8.605 11.657 20.773 1.00 45.59 167 ASN B CA 1
ATOM 1525 C C . ASN B 1 99 ? 7.870 11.003 21.934 1.00 46.21 167 ASN B C 1
ATOM 1526 O O . ASN B 1 99 ? 7.125 10.036 21.738 1.00 45.85 167 ASN B O 1
ATOM 1531 N N . GLN B 1 100 ? 8.078 11.512 23.154 1.00 48.90 168 GLN B N 1
ATOM 1532 C CA . GLN B 1 100 ? 7.364 10.984 24.314 1.00 51.24 168 GLN B CA 1
ATOM 1533 C C . GLN B 1 100 ? 5.861 11.080 24.117 1.00 51.59 168 GLN B C 1
ATOM 1534 O O . GLN B 1 100 ? 5.125 10.131 24.417 1.00 53.05 168 GLN B O 1
ATOM 1540 N N . PHE B 1 101 ? 5.385 12.222 23.615 1.00 49.05 169 PHE B N 1
ATOM 1541 C CA . PHE B 1 101 ? 3.966 12.348 23.307 1.00 45.07 169 PHE B CA 1
ATOM 1542 C C . PHE B 1 101 ? 3.509 11.236 22.375 1.00 42.91 169 PHE B C 1
ATOM 1543 O O . PHE B 1 101 ? 2.438 10.651 22.572 1.00 43.30 169 PHE B O 1
ATOM 1551 N N . TYR B 1 102 ? 4.302 10.937 21.344 1.00 42.01 170 TYR B N 1
ATOM 1552 C CA . TYR B 1 102 ? 3.957 9.823 20.471 1.00 42.01 170 TYR B CA 1
ATOM 1553 C C . TYR B 1 102 ? 3.919 8.516 21.247 1.00 43.40 170 TYR B C 1
ATOM 1554 O O . TYR B 1 102 ? 3.083 7.648 20.973 1.00 45.24 170 TYR B O 1
ATOM 1563 N N . ILE B 1 103 ? 4.827 8.349 22.208 1.00 44.05 171 ILE B N 1
ATOM 1564 C CA . ILE B 1 103 ? 4.837 7.117 22.986 1.00 46.04 171 ILE B CA 1
ATOM 1565 C C . ILE B 1 103 ? 3.601 7.048 23.875 1.00 48.08 171 ILE B C 1
ATOM 1566 O O . ILE B 1 103 ? 3.010 5.977 24.056 1.00 48.42 171 ILE B O 1
ATOM 1571 N N . LYS B 1 104 ? 3.176 8.190 24.421 1.00 50.42 172 LYS B N 1
ATOM 1572 C CA . LYS B 1 104 ? 1.929 8.232 25.182 1.00 52.75 172 LYS B CA 1
ATOM 1573 C C . LYS B 1 104 ? 0.740 7.874 24.297 1.00 50.83 172 LYS B C 1
ATOM 1574 O O . LYS B 1 104 ? -0.075 7.010 24.647 1.00 51.43 172 LYS B O 1
ATOM 1580 N N . MET B 1 105 ? 0.641 8.521 23.131 1.00 48.10 173 MET B N 1
ATOM 1581 C CA . MET B 1 105 ? -0.479 8.294 22.221 1.00 47.07 173 MET B CA 1
ATOM 1582 C C . MET B 1 105 ? -0.490 6.868 21.687 1.00 48.80 173 MET B C 1
ATOM 1583 O O . MET B 1 105 ? -1.547 6.227 21.632 1.00 49.25 173 MET B O 1
ATOM 1588 N N . SER B 1 106 ? 0.673 6.360 21.275 1.00 49.56 174 SER B N 1
ATOM 1589 C CA . SER B 1 106 ? 0.739 5.008 20.730 1.00 51.03 174 SER B CA 1
ATOM 1590 C C . SER B 1 106 ? 0.354 3.971 21.781 1.00 52.96 174 SER B C 1
ATOM 1591 O O . SER B 1 106 ? -0.512 3.122 21.540 1.00 53.75 174 SER B O 1
ATOM 1594 N N . LYS B 1 107 ? 0.990 4.028 22.958 1.00 53.52 175 LYS B N 1
ATOM 1595 C CA . LYS B 1 107 ? 0.760 3.008 23.979 1.00 54.40 175 LYS B CA 1
ATOM 1596 C C . LYS B 1 107 ? -0.698 2.974 24.412 1.00 53.75 175 LYS B C 1
ATOM 1597 O O . LYS B 1 107 ? -1.274 1.896 24.598 1.00 53.67 175 LYS B O 1
ATOM 1603 N N . SER B 1 108 ? -1.313 4.147 24.579 1.00 53.07 176 SER B N 1
ATOM 1604 C CA . SER B 1 108 ? -2.694 4.195 25.042 1.00 53.53 176 SER B CA 1
ATOM 1605 C C . SER B 1 108 ? -3.652 3.581 24.030 1.00 55.34 176 SER B C 1
ATOM 1606 O O . SER B 1 108 ? -4.687 3.027 24.415 1.00 57.35 176 SER B O 1
ATOM 1609 N N . LEU B 1 109 ? -3.317 3.652 22.740 1.00 56.62 177 LEU B N 1
ATOM 1610 C CA . LEU B 1 109 ? -4.213 3.166 21.696 1.00 57.79 177 LEU B CA 1
ATOM 1611 C C . LEU B 1 109 ? -4.208 1.649 21.579 1.00 59.14 177 LEU B C 1
ATOM 1612 O O . LEU B 1 109 ? -5.178 1.067 21.084 1.00 58.11 177 LEU B O 1
ATOM 1617 N N . ASN B 1 110 ? -3.137 0.994 22.013 1.00 62.60 178 ASN B N 1
ATOM 1618 C CA . ASN B 1 110 ? -3.007 -0.448 21.872 1.00 66.66 178 ASN B CA 1
ATOM 1619 C C . ASN B 1 110 ? -3.491 -1.209 23.100 1.00 69.31 178 ASN B C 1
ATOM 1620 O O . ASN B 1 110 ? -3.197 -2.401 23.229 1.00 71.69 178 ASN B O 1
ATOM 1625 N N . LYS B 1 111 ? -4.224 -0.553 23.997 1.00 67.82 179 LYS B N 1
ATOM 1626 C CA . LYS B 1 111 ? -4.779 -1.225 25.165 1.00 66.41 179 LYS B CA 1
ATOM 1627 C C . LYS B 1 111 ? -5.904 -2.174 24.760 1.00 66.80 179 LYS B C 1
ATOM 1628 O O . LYS B 1 111 ? -6.517 -2.823 25.608 1.00 67.65 179 LYS B O 1
ATOM 1634 N N . TYR C 2 5 ? 4.763 -1.189 -3.611 1.00 67.75 166 TYR C N 1
ATOM 1635 C CA . TYR C 2 5 ? 3.492 -0.506 -3.361 1.00 69.11 166 TYR C CA 1
ATOM 1636 C C . TYR C 2 5 ? 2.924 -0.883 -1.981 1.00 67.97 166 TYR C C 1
ATOM 1637 O O . TYR C 2 5 ? 3.161 -1.990 -1.477 1.00 68.09 166 TYR C O 1
ATOM 1639 N N . ILE C 2 6 ? 2.173 0.037 -1.386 1.00 66.96 167 ILE C N 1
ATOM 1640 C CA . ILE C 2 6 ? 1.686 -0.101 -0.022 1.00 64.04 167 ILE C CA 1
ATOM 1641 C C . ILE C 2 6 ? 0.161 0.034 -0.050 1.00 67.44 167 ILE C C 1
ATOM 1642 O O . ILE C 2 6 ? -0.348 1.016 -0.578 1.00 68.18 167 ILE C O 1
ATOM 1647 N N . PRO C 2 7 ? -0.576 -0.948 0.475 1.00 67.63 168 PRO C N 1
ATOM 1648 C CA . PRO C 2 7 ? -2.037 -0.834 0.484 1.00 68.63 168 PRO C CA 1
ATOM 1649 C C . PRO C 2 7 ? -2.498 0.292 1.405 1.00 67.12 168 PRO C C 1
ATOM 1650 O O . PRO C 2 7 ? -1.787 0.668 2.345 1.00 64.23 168 PRO C O 1
ATOM 1654 N N . PRO C 2 8 ? -3.668 0.866 1.129 1.00 69.10 169 PRO C N 1
ATOM 1655 C CA . PRO C 2 8 ? -4.168 1.949 1.989 1.00 67.87 169 PRO C CA 1
ATOM 1656 C C . PRO C 2 8 ? -4.485 1.453 3.383 1.00 66.58 169 PRO C C 1
ATOM 1657 O O . PRO C 2 8 ? -4.981 0.340 3.575 1.00 66.21 169 PRO C O 1
ATOM 1661 N N . THR C 2 9 ? -4.221 2.314 4.359 1.00 65.18 170 THR C N 1
ATOM 1662 C CA . THR C 2 9 ? -4.498 1.998 5.746 1.00 64.13 170 THR C CA 1
ATOM 1663 C C . THR C 2 9 ? -5.914 2.453 6.092 1.00 67.76 170 THR C C 1
ATOM 1664 O O . THR C 2 9 ? -6.575 3.142 5.311 1.00 69.19 170 THR C O 1
ATOM 1668 N N . ILE C 2 10 ? -6.409 1.973 7.237 1.00 69.41 171 ILE C N 1
ATOM 1669 C CA . ILE C 2 10 ? -7.754 2.310 7.708 1.00 71.18 171 ILE C CA 1
ATOM 1670 C C . ILE C 2 10 ? -7.889 3.812 7.947 1.00 69.92 171 ILE C C 1
ATOM 1671 O O . ILE C 2 10 ? -8.970 4.391 7.783 1.00 71.70 171 ILE C O 1
ATOM 1676 N N . LEU C 2 11 ? -6.792 4.465 8.335 1.00 66.58 172 LEU C N 1
ATOM 1677 C CA . LEU C 2 11 ? -6.823 5.877 8.690 1.00 63.70 172 LEU C CA 1
ATOM 1678 C C . LEU C 2 11 ? -6.949 6.788 7.475 1.00 63.20 172 LEU C C 1
ATOM 1679 O O . LEU C 2 11 ? -7.209 7.983 7.645 1.00 64.64 172 LEU C O 1
ATOM 1684 N N . THR C 2 12 ? -6.755 6.262 6.258 1.00 61.85 173 THR C N 1
ATOM 1685 C CA . THR C 2 12 ? -6.872 7.086 5.058 1.00 60.46 173 THR C CA 1
ATOM 1686 C C . THR C 2 12 ? -8.274 7.666 4.895 1.00 63.20 173 THR C C 1
ATOM 1687 O O . THR C 2 12 ? -8.426 8.778 4.373 1.00 64.42 173 THR C O 1
ATOM 1691 N N . LYS C 2 13 ? -9.311 6.934 5.330 1.00 63.40 174 LYS C N 1
ATOM 1692 C CA . LYS C 2 13 ? -10.687 7.382 5.115 1.00 62.73 174 LYS C CA 1
ATOM 1693 C C . LYS C 2 13 ? -10.952 8.700 5.824 1.00 63.62 174 LYS C C 1
ATOM 1694 O O . LYS C 2 13 ? -11.793 9.490 5.380 1.00 66.63 174 LYS C O 1
ATOM 1700 N N . ARG C 2 14 ? -10.242 8.960 6.917 1.00 61.24 175 ARG C N 1
ATOM 1701 C CA . ARG C 2 14 ? -10.594 10.070 7.776 1.00 60.47 175 ARG C CA 1
ATOM 1702 C C . ARG C 2 14 ? -10.106 11.400 7.232 1.00 58.44 175 ARG C C 1
ATOM 1703 O O . ARG C 2 14 ? -10.262 12.428 7.899 1.00 56.91 175 ARG C O 1
ATOM 1711 N N . ARG C 2 15 ? -9.535 11.412 6.027 1.00 60.53 176 ARG C N 1
ATOM 1712 C CA . ARG C 2 15 ? -9.065 12.659 5.440 1.00 63.53 176 ARG C CA 1
ATOM 1713 C C . ARG C 2 15 ? -10.225 13.611 5.167 1.00 66.75 176 ARG C C 1
ATOM 1714 O O . ARG C 2 15 ? -10.088 14.831 5.324 1.00 66.52 176 ARG C O 1
ATOM 1722 N N . ASN C 2 16 ? -11.377 13.078 4.762 1.00 69.85 177 ASN C N 1
ATOM 1723 C CA . ASN C 2 16 ? -12.517 13.906 4.392 1.00 70.94 177 ASN C CA 1
ATOM 1724 C C . ASN C 2 16 ? -13.444 14.199 5.565 1.00 70.85 177 ASN C C 1
ATOM 1725 O O . ASN C 2 16 ? -14.530 14.742 5.358 1.00 74.53 177 ASN C O 1
ATOM 1730 N N . MET C 2 17 ? -13.028 13.892 6.790 1.00 67.43 178 MET C N 1
ATOM 1731 C CA . MET C 2 17 ? -13.915 14.023 7.939 1.00 65.63 178 MET C CA 1
ATOM 1732 C C . MET C 2 17 ? -14.132 15.488 8.300 1.00 65.03 178 MET C C 1
ATOM 1733 O O . MET C 2 17 ? -13.338 16.372 7.955 1.00 65.98 178 MET C O 1
ATOM 1738 N N . GLU C 2 18 ? -15.229 15.739 9.006 1.00 65.56 179 GLU C N 1
ATOM 1739 C CA . GLU C 2 18 ? -15.699 17.108 9.136 1.00 65.67 179 GLU C CA 1
ATOM 1740 C C . GLU C 2 18 ? -14.868 17.875 10.153 1.00 61.73 179 GLU C C 1
ATOM 1741 O O . GLU C 2 18 ? -14.707 19.095 10.040 1.00 61.09 179 GLU C O 1
ATOM 1743 N N . SER C 2 19 ? -14.348 17.180 11.171 1.00 60.68 180 SER C N 1
ATOM 1744 C CA . SER C 2 19 ? -13.707 17.874 12.281 1.00 59.07 180 SER C CA 1
ATOM 1745 C C . SER C 2 19 ? -12.458 18.616 11.813 1.00 60.47 180 SER C C 1
ATOM 1746 O O . SER C 2 19 ? -12.065 19.628 12.406 1.00 59.23 180 SER C O 1
ATOM 1749 N N . PHE C 2 20 ? -11.826 18.139 10.737 1.00 62.68 181 PHE C N 1
ATOM 1750 C CA . PHE C 2 20 ? -10.592 18.759 10.273 1.00 57.43 181 PHE C CA 1
ATOM 1751 C C . PHE C 2 20 ? -10.845 20.091 9.583 1.00 60.38 181 PHE C C 1
ATOM 1752 O O . PHE C 2 20 ? -9.902 20.871 9.407 1.00 58.84 181 PHE C O 1
ATOM 1760 N N . ASN C 2 21 ? -12.093 20.377 9.200 1.00 63.48 182 ASN C N 1
ATOM 1761 C CA . ASN C 2 21 ? -12.341 21.497 8.298 1.00 66.73 182 ASN C CA 1
ATOM 1762 C C . ASN C 2 21 ? -12.020 22.837 8.953 1.00 68.37 182 ASN C C 1
ATOM 1763 O O . ASN C 2 21 ? -11.469 23.736 8.303 1.00 69.97 182 ASN C O 1
ATOM 1768 N N . ASP C 2 22 ? -12.348 22.995 10.234 1.00 66.85 183 ASP C N 1
ATOM 1769 C CA . ASP C 2 22 ? -12.150 24.282 10.894 1.00 66.12 183 ASP C CA 1
ATOM 1770 C C . ASP C 2 22 ? -10.663 24.560 11.120 1.00 64.98 183 ASP C C 1
ATOM 1771 O O . ASP C 2 22 ? -9.896 23.686 11.546 1.00 63.02 183 ASP C O 1
ATOM 1776 N N . CYS C 2 23 ? -10.264 25.796 10.828 1.00 66.31 184 CYS C N 1
ATOM 1777 C CA . CYS C 2 23 ? -8.899 26.246 11.045 1.00 66.60 184 CYS C CA 1
ATOM 1778 C C . CYS C 2 23 ? -8.819 27.401 12.031 1.00 68.01 184 CYS C C 1
ATOM 1779 O O . CYS C 2 23 ? -7.745 27.993 12.181 1.00 70.26 184 CYS C O 1
ATOM 1782 N N . LYS C 2 24 ? -9.914 27.746 12.703 1.00 67.29 185 LYS C N 1
ATOM 1783 C CA . LYS C 2 24 ? -9.851 28.785 13.729 1.00 66.48 185 LYS C CA 1
ATOM 1784 C C . LYS C 2 24 ? -9.036 28.318 14.932 1.00 64.37 185 LYS C C 1
ATOM 1785 O O . LYS C 2 24 ? -9.074 27.142 15.302 1.00 63.32 185 LYS C O 1
ATOM 1791 N N . TYR D 2 5 ? 8.428 25.882 12.035 1.00 61.38 166 TYR D N 1
ATOM 1792 C CA . TYR D 2 5 ? 9.379 24.995 11.363 1.00 61.52 166 TYR D CA 1
ATOM 1793 C C . TYR D 2 5 ? 10.072 24.086 12.373 1.00 60.87 166 TYR D C 1
ATOM 1794 O O . TYR D 2 5 ? 9.909 24.247 13.586 1.00 59.87 166 TYR D O 1
ATOM 1796 N N . ILE D 2 6 ? 10.850 23.136 11.862 1.00 62.15 167 ILE D N 1
ATOM 1797 C CA . ILE D 2 6 ? 11.368 22.028 12.649 1.00 61.44 167 ILE D CA 1
ATOM 1798 C C . ILE D 2 6 ? 12.894 21.986 12.489 1.00 64.98 167 ILE D C 1
ATOM 1799 O O . ILE D 2 6 ? 13.378 21.928 11.360 1.00 65.02 167 ILE D O 1
ATOM 1804 N N . PRO D 2 7 ? 13.647 22.031 13.578 1.00 67.58 168 PRO D N 1
ATOM 1805 C CA . PRO D 2 7 ? 15.093 22.146 13.482 1.00 69.27 168 PRO D CA 1
ATOM 1806 C C . PRO D 2 7 ? 15.728 20.818 13.120 1.00 67.51 168 PRO D C 1
ATOM 1807 O O . PRO D 2 7 ? 15.068 19.770 13.190 1.00 64.67 168 PRO D O 1
ATOM 1811 N N . PRO D 2 8 ? 17.001 20.836 12.713 1.00 68.73 169 PRO D N 1
ATOM 1812 C CA . PRO D 2 8 ? 17.690 19.595 12.332 1.00 67.43 169 PRO D CA 1
ATOM 1813 C C . PRO D 2 8 ? 17.923 18.680 13.526 1.00 66.30 169 PRO D C 1
ATOM 1814 O O . PRO D 2 8 ? 17.944 19.118 14.679 1.00 67.95 169 PRO D O 1
ATOM 1818 N N . THR D 2 9 ? 18.073 17.389 13.230 1.00 64.04 170 THR D N 1
ATOM 1819 C CA . THR D 2 9 ? 18.323 16.328 14.198 1.00 63.03 170 THR D CA 1
ATOM 1820 C C . THR D 2 9 ? 19.563 15.559 13.771 1.00 63.76 170 THR D C 1
ATOM 1821 O O . THR D 2 9 ? 20.079 15.731 12.663 1.00 65.30 170 THR D O 1
ATOM 1825 N N . ILE D 2 10 ? 20.050 14.719 14.685 1.00 63.40 171 ILE D N 1
ATOM 1826 C CA . ILE D 2 10 ? 21.237 13.918 14.410 1.00 64.33 171 ILE D CA 1
ATOM 1827 C C . ILE D 2 10 ? 21.009 12.980 13.227 1.00 62.75 171 ILE D C 1
ATOM 1828 O O . ILE D 2 10 ? 21.953 12.649 12.500 1.00 63.07 171 ILE D O 1
ATOM 1833 N N . LEU D 2 11 ? 19.762 12.555 12.998 1.00 60.60 172 LEU D N 1
ATOM 1834 C CA . LEU D 2 11 ? 19.489 11.596 11.930 1.00 57.86 172 LEU D CA 1
ATOM 1835 C C . LEU D 2 11 ? 19.681 12.223 10.549 1.00 57.56 172 LEU D C 1
ATOM 1836 O O . LEU D 2 11 ? 19.979 11.517 9.576 1.00 58.81 172 LEU D O 1
ATOM 1841 N N . THR D 2 12 ? 19.525 13.549 10.440 1.00 56.26 173 THR D N 1
ATOM 1842 C CA . THR D 2 12 ? 19.614 14.203 9.135 1.00 55.75 173 THR D CA 1
ATOM 1843 C C . THR D 2 12 ? 21.013 14.079 8.536 1.00 58.15 173 THR D C 1
ATOM 1844 O O . THR D 2 12 ? 21.158 13.891 7.322 1.00 59.04 173 THR D O 1
ATOM 1848 N N . LYS D 2 13 ? 22.055 14.177 9.375 1.00 60.58 174 LYS D N 1
ATOM 1849 C CA . LYS D 2 13 ? 23.429 14.123 8.881 1.00 61.64 174 LYS D CA 1
ATOM 1850 C C . LYS D 2 13 ? 23.730 12.804 8.184 1.00 59.32 174 LYS D C 1
ATOM 1851 O O . LYS D 2 13 ? 24.603 12.751 7.311 1.00 59.26 174 LYS D O 1
ATOM 1857 N N . ARG D 2 14 ? 23.032 11.728 8.560 1.00 57.74 175 ARG D N 1
ATOM 1858 C CA . ARG D 2 14 ? 23.365 10.393 8.078 1.00 57.65 175 ARG D CA 1
ATOM 1859 C C . ARG D 2 14 ? 22.976 10.178 6.622 1.00 58.34 175 ARG D C 1
ATOM 1860 O O . ARG D 2 14 ? 23.362 9.154 6.044 1.00 58.03 175 ARG D O 1
ATOM 1868 N N . ARG D 2 15 ? 22.226 11.108 6.019 1.00 58.59 176 ARG D N 1
ATOM 1869 C CA . ARG D 2 15 ? 21.849 10.964 4.616 1.00 59.11 176 ARG D CA 1
ATOM 1870 C C . ARG D 2 15 ? 23.077 10.825 3.721 1.00 59.39 176 ARG D C 1
ATOM 1871 O O . ARG D 2 15 ? 23.086 10.017 2.785 1.00 59.34 176 ARG D O 1
ATOM 1879 N N . ASN D 2 16 ? 24.130 11.591 4.000 1.00 61.10 177 ASN D N 1
ATOM 1880 C CA . ASN D 2 16 ? 25.297 11.614 3.129 1.00 60.93 177 ASN D CA 1
ATOM 1881 C C . ASN D 2 16 ? 26.173 10.376 3.264 1.00 63.06 177 ASN D C 1
ATOM 1882 O O . ASN D 2 16 ? 27.148 10.258 2.516 1.00 64.63 177 ASN D O 1
ATOM 1884 N N . MET D 2 17 ? 25.846 9.453 4.170 1.00 63.82 178 MET D N 1
ATOM 1885 C CA . MET D 2 17 ? 26.753 8.360 4.508 1.00 65.96 178 MET D CA 1
ATOM 1886 C C . MET D 2 17 ? 26.877 7.363 3.356 1.00 65.45 178 MET D C 1
ATOM 1887 O O . MET D 2 17 ? 25.972 7.211 2.526 1.00 65.37 178 MET D O 1
ATOM 1892 N N . GLU D 2 18 ? 28.015 6.672 3.318 1.00 66.86 179 GLU D N 1
ATOM 1893 C CA . GLU D 2 18 ? 28.369 5.911 2.128 1.00 65.87 179 GLU D CA 1
ATOM 1894 C C . GLU D 2 18 ? 27.619 4.586 2.069 1.00 63.41 179 GLU D C 1
ATOM 1895 O O . GLU D 2 18 ? 27.463 4.012 0.983 1.00 62.86 179 GLU D O 1
ATOM 1897 N N . SER D 2 19 ? 27.167 4.072 3.222 1.00 61.99 180 SER D N 1
ATOM 1898 C CA . SER D 2 19 ? 26.552 2.747 3.248 1.00 62.12 180 SER D CA 1
ATOM 1899 C C . SER D 2 19 ? 25.268 2.727 2.427 1.00 62.32 180 SER D C 1
ATOM 1900 O O . SER D 2 19 ? 24.930 1.718 1.798 1.00 63.10 180 SER D O 1
ATOM 1903 N N . PHE D 2 20 ? 24.543 3.846 2.412 1.00 62.70 181 PHE D N 1
ATOM 1904 C CA . PHE D 2 20 ? 23.292 3.902 1.674 1.00 60.99 181 PHE D CA 1
ATOM 1905 C C . PHE D 2 20 ? 23.528 3.849 0.166 1.00 63.65 181 PHE D C 1
ATOM 1906 O O . PHE D 2 20 ? 22.629 3.459 -0.585 1.00 65.43 181 PHE D O 1
ATOM 1914 N N . ASN D 2 21 ? 24.734 4.201 -0.295 1.00 63.37 182 ASN D N 1
ATOM 1915 C CA . ASN D 2 21 ? 24.939 4.433 -1.724 1.00 62.20 182 ASN D CA 1
ATOM 1916 C C . ASN D 2 21 ? 24.841 3.143 -2.537 1.00 63.13 182 ASN D C 1
ATOM 1917 O O . ASN D 2 21 ? 24.376 3.162 -3.684 1.00 64.55 182 ASN D O 1
ATOM 1922 N N . ASP D 2 22 ? 25.276 2.017 -1.977 1.00 64.26 183 ASP D N 1
ATOM 1923 C CA . ASP D 2 22 ? 25.278 0.764 -2.724 1.00 67.15 183 ASP D CA 1
ATOM 1924 C C . ASP D 2 22 ? 23.922 0.079 -2.618 1.00 69.64 183 ASP D C 1
ATOM 1925 O O . ASP D 2 22 ? 23.491 -0.301 -1.523 1.00 70.31 183 ASP D O 1
ATOM 1930 N N . CYS D 2 23 ? 23.272 -0.115 -3.759 1.00 71.09 184 CYS D N 1
ATOM 1931 C CA . CYS D 2 23 ? 22.011 -0.838 -3.844 1.00 72.94 184 CYS D CA 1
ATOM 1932 C C . CYS D 2 23 ? 22.178 -1.947 -4.867 1.00 71.60 184 CYS D C 1
ATOM 1933 O O . CYS D 2 23 ? 22.378 -1.661 -6.051 1.00 74.32 184 CYS D O 1
ATOM 1936 N N . LYS D 2 24 ? 22.079 -3.199 -4.426 1.00 67.85 185 LYS D N 1
ATOM 1937 C CA . LYS D 2 24 ? 22.237 -4.342 -5.330 1.00 65.35 185 LYS D CA 1
ATOM 1938 C C . LYS D 2 24 ? 21.323 -5.505 -4.958 1.00 64.62 185 LYS D C 1
ATOM 1939 O O . LYS D 2 24 ? 21.164 -6.449 -5.734 1.00 65.21 185 LYS D O 1
#

Sequence (238 aa):
TIEIIKDLFEHLCGVRVHRTYEDDTGLWFDTSQGSKNGIMDYKLGFVTEVIYVPLLKQRTAEELQELQKKLPDYLFETLSFPLRSLNQFYIKMSKSLNKTIEIIKDLFEHLCGVRVHRTYEDDTGLWFDTSQGSKNGIMDYKLGFVTEVIYVPLLKQRTAEELQELQKKLPDYLFETLSFPLRSLNQFYIKMSKSLNKYIPPTILTKRRNMESFNDCKYIPPTILTKRRNMESFNDCK

B-factor: mean 55.15, std 9.31, range [29.52, 89.26]

InterPro domains:
  IPR020981 Monopolin complex subunit Csm1/Pcs1, C-terminal [PF12539] (73-163)
  IPR038608 Csm1/Pcs1, C-terminal domain superfamily [G3DSA:3.90.1150.80] (83-181)
  IPR040349 Monopolin complex subunit Csm1/Pcs1 [PTHR28006] (4-180)
  IPR041671 Csm1 N-terminal domain [PF18504] (1-70)

GO terms:
  GO:0005515 protein binding (F, IPI)

Solvent-accessible surface area: 12529 Å² total; per-residue (Å²): 111,86,95,51,3,25,28,0,0,6,27,0,3,15,0,17,2,13,126,47,57,140,58,154,78,16,13,25,0,6,0,0,2,13,58,186,84,4,29,1,1,0,10,0,0,2,116,98,82,0,38,0,40,17,22,41,187,51,23,57,77,127,70,57,100,74,8,128,121,34,9,33,118,92,2,41,120,80,52,72,26,72,19,156,31,0,43,97,18,8,72,70,0,27,134,8,2,76,160,124,37,92,51,7,24,34,0,0,6,28,0,2,15,0,12,0,20,108,41,28,147,52,157,87,15,15,27,0,5,0,0,3,14,47,150,54,4,29,1,1,0,14,0,0,3,83,79,43,0,43,0,42,17,22,50,205,110,28,66,79,123,68,44,74,72,6,114,153,38,11,42,126,97,0,32,107,87,49,81,33,55,19,206,38,0,46,104,7,11,49,92,0,18,129,10,3,91,165,98,21,61,111,22,91,4,23,155,32,126,122,46,64,23,6,120,79,62,231,94,20,64,120,45,86,4,29,153,33,116,85,50,77,20,6,109,91,59,243

CATH classification: 3.90.1150.80

Radius of gyration: 18.02 Å; Cα contacts (8 Å, |Δi|>4): 396; chains: 4; bounding box: 54×44×41 Å

Secondary structure (DSSP, 8-state):
-HHHHHHHHHHHHSEEEEEEEE-SS-EEEEEEEE-SS-EEEEEEEE--EEEEEE--SSS-HHHHHHHHHHS-SGGGS-EEEEGGGHHHHHHHHHHHHH-/--HHHHHHHHHHHSEEEEEEEE-SS-EEEEEEEE-SS-EEEEEEEE--EEEEEE--TT--HHHHHHHHHHS-GGGGS-EEEEGGGHHHHHHHHHHHHT-/--PPPGGGGGGG-GGGS---/-----HHHHGGG-GGGG---

Nearest PDB structures (foldseek):
  6mj8-assembly1_C  TM=1.053E+00  e=2.932E-02  Nakaseomyces glabratus
  6mj8-assembly1_D  TM=9.018E-01  e=7.776E-02  Nakaseomyces glabratus
  6mj8-assembly1_B  TM=1.010E+00  e=9.839E-20  Nakaseomyces glabratus
  6mje-assembly2_E  TM=9.813E-01  e=5.316E-18  Nakaseomyces glabratus
  3n4s-assembly1_A  TM=9.587E-01  e=1.247E-13  Saccharomyces cerevisiae

Foldseek 3Di:
DVVVVQVVCCVVQQKHFPDWDADPQGIKTFIWGADPQAIWTWMWGPNVKIKIGTDCPVPDPVRVVSLPVLADPCNNDIDMGHPVCPVVVSVSVHVSSVD/DCVVVQVVCCVVQQKHWDDW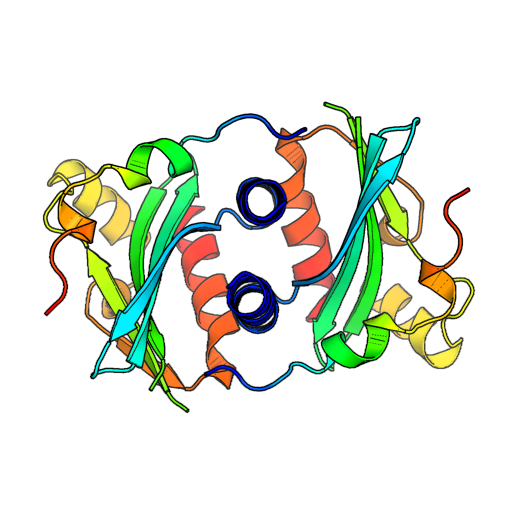DADPQFIKTFMWGADPQAIWTWMWGPVVKIKIGTDPPPPDPVRVVSLVVQADPCVNPIDIDDDVCVVVVSVRVHRSRVD/DDDDDPCVVCPPPDVPPDDD/DDDDDPVVVCPPPDVVVDDD